Protein AF-B8C953-F1 (afdb_monomer)

Nearest PDB structures (foldseek):
  9jr2-assembly1_R  TM=1.853E-01  e=9.638E+00  Homo sapiens

Mean predicted aligned error: 6.38 Å

Organism: Thalassiosira pseudonana (NCBI:txid35128)

Secondary structure (DSSP, 8-state):
-HHHHT--THHHHHHTTHHHHHHHHT-SSHHHHHHHHHHHHHHHHHHHHHHTTT---SSTT-SPPPHHHHHHHTTTT-GGGGGGGSHHHHHHHIIIIIIIIHHHHHHHHHHHHHHHHHHHHHHHH--SS-------HHHHHHHHHHHHHHHHHHHHHHHHHHHHHHHHHHHHHTTSPTTSHHHHHHHTS-HHHHHHHHHTS--SGGGGT-S-HHHHHHHHHHHHHHHHHHHHT--SS-----TTHHHHHHHHHHHHHHHHHHHHHHHHHHTHHHHHHHHHS-SSS--SS-----------

Structure (mmCIF, N/CA/C/O backbone):
data_AF-B8C953-F1
#
_entry.id   AF-B8C953-F1
#
loop_
_atom_site.group_PDB
_atom_site.id
_atom_site.type_symbol
_atom_site.label_atom_id
_atom_site.label_alt_id
_atom_site.label_comp_id
_atom_site.label_asym_id
_atom_site.label_entity_id
_atom_site.label_seq_id
_atom_site.pdbx_PDB_ins_code
_atom_site.Cartn_x
_atom_site.Cartn_y
_atom_site.Cartn_z
_atom_site.occupancy
_atom_site.B_iso_or_equiv
_atom_site.auth_seq_id
_atom_site.auth_comp_id
_atom_site.auth_asym_id
_atom_site.auth_atom_id
_atom_site.pdbx_PDB_model_num
ATOM 1 N N . VAL A 1 1 ? 2.723 22.349 3.041 1.00 80.62 1 VAL A N 1
ATOM 2 C CA . VAL A 1 1 ? 1.246 22.177 3.055 1.00 80.62 1 VAL A CA 1
ATOM 3 C C . VAL A 1 1 ? 0.759 21.510 4.339 1.00 80.62 1 VAL A C 1
ATOM 5 O O . VAL A 1 1 ? -0.055 22.112 5.030 1.00 80.62 1 VAL A O 1
ATOM 8 N N . SER A 1 2 ? 1.273 20.329 4.707 1.00 84.19 2 SER A N 1
ATOM 9 C CA . SER A 1 2 ? 0.800 19.564 5.877 1.00 84.19 2 SER A CA 1
ATOM 10 C C . SER A 1 2 ? 0.775 20.364 7.184 1.00 84.19 2 SER A C 1
ATOM 12 O O . SER A 1 2 ? -0.279 20.514 7.790 1.00 84.19 2 SER A O 1
ATOM 14 N N . SER A 1 3 ? 1.892 20.996 7.566 1.00 85.88 3 SER A N 1
ATOM 15 C CA . SER A 1 3 ? 1.975 21.783 8.810 1.00 85.88 3 SER A CA 1
ATOM 16 C C . SER A 1 3 ? 1.062 23.014 8.840 1.00 85.88 3 SER A C 1
ATOM 18 O O . SER A 1 3 ? 0.652 23.437 9.913 1.00 85.88 3 SER A O 1
ATOM 20 N N . VAL A 1 4 ? 0.751 23.596 7.676 1.00 85.94 4 VAL A N 1
ATOM 21 C CA . VAL A 1 4 ? -0.125 24.779 7.564 1.00 85.94 4 VAL A CA 1
ATOM 22 C C . VAL A 1 4 ? -1.594 24.376 7.677 1.00 85.94 4 VAL A C 1
ATOM 24 O O . VAL A 1 4 ? -2.393 25.083 8.275 1.00 85.94 4 VAL A O 1
ATOM 27 N N . THR A 1 5 ? -1.947 23.226 7.104 1.00 84.75 5 THR A N 1
ATOM 28 C CA . THR A 1 5 ? -3.331 22.733 7.040 1.00 84.75 5 THR A CA 1
ATOM 29 C C . THR A 1 5 ? -3.712 21.845 8.221 1.00 84.75 5 THR A C 1
ATOM 31 O O . THR A 1 5 ? -4.888 21.548 8.396 1.00 84.75 5 THR A O 1
ATOM 34 N N . GLY A 1 6 ? -2.734 21.404 9.017 1.00 84.56 6 GLY A N 1
ATOM 35 C CA . GLY A 1 6 ? -2.938 20.467 10.122 1.00 84.56 6 GLY A CA 1
ATOM 36 C C . GLY A 1 6 ? -3.255 19.035 9.682 1.00 84.56 6 GLY A C 1
ATOM 37 O O . GLY A 1 6 ? -3.520 18.202 10.541 1.00 84.56 6 GLY A O 1
ATOM 38 N N . ASN A 1 7 ? -3.218 18.748 8.376 1.00 88.06 7 ASN A N 1
ATOM 39 C CA . ASN A 1 7 ? -3.457 17.425 7.808 1.00 88.06 7 ASN A CA 1
ATOM 40 C C . ASN A 1 7 ? -2.131 16.853 7.290 1.00 88.06 7 ASN A C 1
ATOM 42 O O . ASN A 1 7 ? -1.571 17.353 6.313 1.00 88.06 7 ASN A O 1
ATOM 46 N N . TYR A 1 8 ? -1.645 15.806 7.950 1.00 89.31 8 TYR A N 1
ATOM 47 C CA . TYR A 1 8 ? -0.368 15.144 7.689 1.00 89.31 8 TYR A CA 1
ATOM 48 C C . TYR A 1 8 ? -0.452 14.036 6.624 1.00 89.31 8 TYR A C 1
ATOM 50 O O . TYR A 1 8 ? 0.574 13.498 6.222 1.00 89.31 8 TYR A O 1
ATOM 58 N N . SER A 1 9 ? -1.639 13.781 6.072 1.00 90.38 9 SER A N 1
ATOM 59 C CA . SER A 1 9 ? -1.891 12.819 4.989 1.00 90.38 9 SER A CA 1
ATOM 60 C C . SER A 1 9 ? -1.750 13.415 3.581 1.00 90.38 9 SER A C 1
ATOM 62 O O . SER A 1 9 ? -2.282 12.882 2.609 1.00 90.38 9 SER A O 1
ATOM 64 N N . GLN A 1 10 ? -1.029 14.532 3.420 1.00 91.06 10 GLN A N 1
ATOM 65 C CA . GLN A 1 10 ? -0.816 15.112 2.083 1.00 91.06 10 GLN A CA 1
ATOM 66 C C . GLN A 1 10 ? 0.029 14.209 1.185 1.00 91.06 10 GLN A C 1
ATOM 68 O O . GLN A 1 10 ? -0.218 14.148 -0.014 1.00 91.06 10 GLN A O 1
ATOM 73 N N . VAL A 1 11 ? 1.011 13.505 1.749 1.00 91.56 11 VAL A N 1
ATOM 74 C CA . VAL A 1 11 ? 1.836 12.570 0.974 1.00 91.56 11 VAL A CA 1
ATOM 75 C C . VAL A 1 11 ? 1.060 11.294 0.661 1.00 91.56 11 VAL A C 1
ATOM 77 O O . VAL A 1 11 ? 1.201 10.776 -0.440 1.00 91.56 11 VAL A O 1
ATOM 80 N N . ASP A 1 12 ? 0.142 10.870 1.535 1.00 88.25 12 ASP A N 1
ATOM 81 C CA . ASP A 1 12 ? -0.762 9.739 1.272 1.00 88.25 12 ASP A CA 1
ATOM 82 C C . ASP A 1 12 ? -1.582 9.954 -0.020 1.00 88.25 12 ASP A C 1
ATOM 84 O O . ASP A 1 12 ? -1.797 9.021 -0.791 1.00 88.25 12 ASP A O 1
ATOM 88 N N . LYS A 1 13 ? -1.962 11.205 -0.326 1.00 89.12 13 LYS A N 1
ATOM 89 C CA . LYS A 1 13 ? -2.640 11.567 -1.588 1.00 89.12 13 LYS A CA 1
ATOM 90 C C . LYS A 1 13 ? -1.768 11.355 -2.821 1.00 89.12 13 LYS A C 1
ATOM 92 O O . LYS A 1 13 ? -2.291 10.973 -3.866 1.00 89.12 13 LYS A O 1
ATOM 97 N N . LEU A 1 14 ? -0.471 11.638 -2.699 1.00 92.06 14 LEU A N 1
ATOM 98 C CA . LEU A 1 14 ? 0.521 11.506 -3.769 1.00 92.06 14 LEU A CA 1
ATOM 99 C C . LEU A 1 14 ? 1.021 10.066 -3.915 1.00 92.06 14 LEU A C 1
ATOM 101 O O . LEU A 1 14 ? 1.449 9.680 -5.002 1.00 92.06 14 LEU A O 1
ATOM 105 N N . TRP A 1 15 ? 0.926 9.273 -2.846 1.00 93.06 15 TRP A N 1
ATOM 106 C CA . TRP A 1 15 ? 1.415 7.900 -2.775 1.00 93.06 15 TRP A CA 1
ATOM 107 C C . TRP A 1 15 ? 0.874 7.027 -3.903 1.00 93.06 15 TRP A C 1
ATOM 109 O O . TRP A 1 15 ? 1.622 6.281 -4.523 1.00 93.06 15 TRP A O 1
ATOM 119 N N . SER A 1 16 ? -0.414 7.166 -4.216 1.00 88.31 16 SER A N 1
ATOM 120 C CA . SER A 1 16 ? -1.058 6.388 -5.277 1.00 88.31 16 SER A CA 1
ATOM 121 C C . SER A 1 16 ? -0.781 6.897 -6.693 1.00 88.31 16 SER A C 1
ATOM 123 O O . SER A 1 16 ? -1.171 6.233 -7.644 1.00 88.31 16 SER A O 1
ATOM 125 N N . ILE A 1 17 ? -0.113 8.042 -6.865 1.00 93.56 17 ILE A N 1
ATOM 126 C CA . ILE A 1 17 ? 0.035 8.717 -8.166 1.00 93.56 17 ILE A CA 1
ATOM 127 C C . ILE A 1 17 ? 1.494 8.720 -8.630 1.00 93.56 17 ILE A C 1
ATOM 129 O O . ILE A 1 17 ? 1.783 8.372 -9.774 1.00 93.56 17 ILE A O 1
ATOM 133 N N . LEU A 1 18 ? 2.421 9.113 -7.751 1.00 97.00 18 LEU A N 1
ATOM 134 C CA . LEU A 1 18 ? 3.815 9.360 -8.128 1.00 97.00 18 LEU A CA 1
ATOM 135 C C . LEU A 1 18 ? 4.530 8.134 -8.718 1.00 97.00 18 LEU A C 1
ATOM 137 O O . LEU A 1 18 ? 5.170 8.301 -9.756 1.00 97.00 18 LEU A O 1
ATOM 141 N N . PRO A 1 19 ? 4.404 6.910 -8.163 1.00 97.56 19 PRO A N 1
ATOM 142 C CA . PRO A 1 19 ? 5.106 5.760 -8.726 1.00 97.56 19 PRO A CA 1
ATOM 143 C C . PRO A 1 19 ? 4.707 5.443 -10.171 1.00 97.56 19 PRO A C 1
ATOM 145 O O . PRO A 1 19 ? 5.574 5.111 -10.977 1.00 97.56 19 PRO A O 1
ATOM 148 N N . ALA A 1 20 ? 3.425 5.596 -10.531 1.00 97.81 20 ALA A N 1
ATOM 149 C CA . ALA A 1 20 ? 2.981 5.415 -11.912 1.00 97.81 20 ALA A CA 1
ATOM 150 C C . ALA A 1 20 ? 3.587 6.478 -12.831 1.00 97.81 20 ALA A C 1
ATOM 152 O O . ALA A 1 20 ? 4.101 6.134 -13.891 1.00 97.81 20 ALA A O 1
ATOM 153 N N . LEU A 1 21 ? 3.589 7.751 -12.417 1.00 98.12 21 LEU A N 1
ATOM 154 C CA . LEU A 1 21 ? 4.222 8.823 -13.192 1.00 98.12 21 LEU A CA 1
ATOM 155 C C . LEU A 1 21 ? 5.709 8.537 -13.441 1.00 98.12 21 LEU A C 1
ATOM 157 O O . LEU A 1 21 ? 6.170 8.669 -14.572 1.00 98.12 21 LEU A O 1
ATOM 161 N N . TYR A 1 22 ? 6.441 8.094 -12.416 1.00 98.31 22 TYR A N 1
ATOM 162 C CA . TYR A 1 22 ? 7.852 7.727 -12.551 1.00 98.31 22 TYR A CA 1
ATOM 163 C C . TYR A 1 22 ? 8.060 6.535 -13.493 1.00 98.31 22 TYR A C 1
ATOM 165 O O . TYR A 1 22 ? 8.966 6.569 -14.326 1.00 98.31 22 TYR A O 1
ATOM 173 N N . ALA A 1 23 ? 7.205 5.511 -13.419 1.00 98.38 23 ALA A N 1
ATOM 174 C CA . ALA A 1 23 ? 7.274 4.366 -14.324 1.00 98.38 23 ALA A CA 1
ATOM 175 C C . ALA A 1 23 ? 7.001 4.766 -15.785 1.00 98.38 23 ALA A C 1
ATOM 177 O O . ALA A 1 23 ? 7.730 4.336 -16.675 1.00 98.38 23 ALA A O 1
ATOM 178 N N . TRP A 1 24 ? 6.019 5.641 -16.035 1.00 98.50 24 TRP A N 1
ATOM 179 C CA . TRP A 1 24 ? 5.715 6.153 -17.378 1.00 98.50 24 TRP A CA 1
ATOM 180 C C . TRP A 1 24 ? 6.860 6.969 -17.988 1.00 98.50 24 TRP A C 1
ATOM 182 O O . TRP A 1 24 ? 7.099 6.870 -19.188 1.00 98.50 24 TRP A O 1
ATOM 192 N N . MET A 1 25 ? 7.617 7.719 -17.179 1.00 98.00 25 MET A N 1
ATOM 193 C CA . MET A 1 25 ? 8.823 8.427 -17.644 1.00 98.00 25 MET A CA 1
ATOM 194 C C . MET A 1 25 ? 9.934 7.477 -18.123 1.00 98.00 25 MET A C 1
ATOM 196 O O . MET A 1 25 ? 10.827 7.902 -18.850 1.00 98.00 25 MET A O 1
ATOM 200 N N . CYS A 1 26 ? 9.884 6.205 -17.722 1.00 97.75 26 CYS A N 1
ATOM 201 C CA . CYS A 1 26 ? 10.875 5.183 -18.055 1.00 97.75 26 CYS A CA 1
ATOM 202 C C . CYS A 1 26 ? 10.462 4.309 -19.256 1.00 97.75 26 CYS A C 1
ATOM 204 O O . CYS A 1 26 ? 11.158 3.345 -19.566 1.00 97.75 26 CYS A O 1
ATOM 206 N N . VAL A 1 27 ? 9.334 4.586 -19.920 1.00 97.50 27 VAL A N 1
ATOM 207 C CA . VAL A 1 27 ? 8.825 3.734 -21.006 1.00 97.50 27 VAL A CA 1
ATOM 208 C C . VAL A 1 27 ? 9.639 3.917 -22.279 1.00 97.50 27 VAL A C 1
ATOM 210 O O . VAL A 1 27 ? 9.695 5.002 -22.854 1.00 97.50 27 VAL A O 1
ATOM 213 N N . VAL A 1 28 ? 10.239 2.823 -22.741 1.00 95.44 28 VAL A N 1
ATOM 214 C CA . VAL A 1 28 ? 11.020 2.774 -23.982 1.00 95.44 28 VAL A CA 1
ATOM 215 C C . VAL A 1 28 ? 10.794 1.497 -24.781 1.00 95.44 28 VAL A C 1
ATOM 217 O O . VAL A 1 28 ? 10.909 1.548 -26.003 1.00 95.44 28 VAL A O 1
ATOM 220 N N . ASP A 1 29 ? 10.470 0.377 -24.136 1.00 93.81 29 ASP A N 1
ATOM 221 C CA . ASP A 1 29 ? 10.330 -0.968 -24.708 1.00 93.81 29 ASP A CA 1
ATOM 222 C C . ASP A 1 29 ? 9.142 -1.740 -24.093 1.00 93.81 29 ASP A C 1
ATOM 224 O O . ASP A 1 29 ? 8.408 -1.210 -23.255 1.00 93.81 29 ASP A O 1
ATOM 228 N N . ASP A 1 30 ? 8.947 -3.000 -24.492 1.00 95.88 30 ASP A N 1
ATOM 229 C CA . ASP A 1 30 ? 7.824 -3.826 -24.028 1.00 95.88 30 ASP A CA 1
ATOM 230 C C . ASP A 1 30 ? 7.849 -4.064 -22.509 1.00 95.88 30 ASP A C 1
ATOM 232 O O . ASP A 1 30 ? 6.806 -3.994 -21.854 1.00 95.88 30 ASP A O 1
ATOM 236 N N . ARG A 1 31 ? 9.032 -4.299 -21.917 1.00 96.94 31 ARG A N 1
ATOM 237 C CA . ARG A 1 31 ? 9.179 -4.524 -20.468 1.00 96.94 31 ARG A CA 1
ATOM 238 C C . ARG A 1 31 ? 8.810 -3.277 -19.676 1.00 96.94 31 ARG A C 1
ATOM 240 O O . ARG A 1 31 ? 8.004 -3.351 -18.752 1.00 96.94 31 ARG A O 1
ATOM 247 N N . THR A 1 32 ? 9.379 -2.128 -20.025 1.00 97.50 32 THR A N 1
ATOM 248 C CA . THR A 1 32 ? 9.094 -0.863 -19.332 1.00 97.50 32 THR A CA 1
ATOM 249 C C . THR A 1 32 ? 7.643 -0.418 -19.530 1.00 97.50 32 THR A C 1
ATOM 251 O O . THR A 1 32 ? 7.031 0.085 -18.587 1.00 97.50 32 THR A O 1
ATOM 254 N N . THR A 1 33 ? 7.046 -0.696 -20.695 1.00 98.25 33 THR A N 1
ATOM 255 C CA . THR A 1 33 ? 5.605 -0.503 -20.940 1.00 98.25 33 THR A CA 1
ATOM 256 C C . THR A 1 33 ? 4.761 -1.380 -20.014 1.00 98.25 33 THR A C 1
ATOM 258 O O . THR A 1 33 ? 3.861 -0.878 -19.340 1.00 98.25 33 THR A O 1
ATOM 261 N N . LEU A 1 34 ? 5.079 -2.676 -19.913 1.00 98.31 34 LEU A N 1
ATOM 262 C CA . LEU A 1 34 ? 4.394 -3.614 -19.020 1.00 98.31 34 LEU A CA 1
ATOM 263 C C . LEU A 1 34 ? 4.455 -3.146 -17.558 1.00 98.31 34 LEU A C 1
ATOM 265 O O . LEU A 1 34 ? 3.432 -3.106 -16.872 1.00 98.31 34 LEU A O 1
ATOM 269 N N . MET A 1 35 ? 5.639 -2.729 -17.101 1.00 98.62 35 MET A N 1
ATOM 270 C CA . MET A 1 35 ? 5.847 -2.173 -15.762 1.00 98.62 35 MET A CA 1
ATOM 271 C C . MET A 1 35 ? 4.976 -0.934 -15.513 1.00 98.62 35 MET A C 1
ATOM 273 O O . MET A 1 35 ? 4.317 -0.850 -14.474 1.00 98.62 35 MET A O 1
ATOM 277 N N . ALA A 1 36 ? 4.925 0.008 -16.461 1.00 98.69 36 ALA A N 1
ATOM 278 C CA . ALA A 1 36 ? 4.102 1.210 -16.345 1.00 98.69 36 ALA A CA 1
ATOM 279 C C . ALA A 1 36 ? 2.600 0.883 -16.283 1.00 98.69 36 ALA A C 1
ATOM 281 O O . ALA A 1 36 ? 1.884 1.431 -15.439 1.00 98.69 36 ALA A O 1
ATOM 282 N N . CYS A 1 37 ? 2.117 -0.062 -17.096 1.00 98.62 37 CYS A N 1
ATOM 283 C CA . CYS A 1 37 ? 0.732 -0.536 -17.040 1.00 98.62 37 CYS A CA 1
ATOM 284 C C . CYS A 1 37 ? 0.392 -1.179 -15.686 1.00 98.62 37 CYS A C 1
ATOM 286 O O . CYS A 1 37 ? -0.666 -0.909 -15.117 1.00 98.62 37 CYS A O 1
ATOM 288 N N . PHE A 1 38 ? 1.291 -1.996 -15.139 1.00 98.56 38 PHE A N 1
ATOM 289 C CA . PHE A 1 38 ? 1.094 -2.668 -13.854 1.00 98.56 38 PHE A CA 1
ATOM 290 C C . PHE A 1 38 ? 1.061 -1.698 -12.677 1.00 98.56 38 PHE A C 1
ATOM 292 O O . PHE A 1 38 ? 0.130 -1.749 -11.869 1.00 98.56 38 PHE A O 1
ATOM 299 N N . VAL A 1 39 ? 2.002 -0.755 -12.607 1.00 98.19 39 VAL A N 1
ATOM 300 C CA . VAL A 1 39 ? 1.959 0.286 -11.570 1.00 98.19 39 VAL A CA 1
ATOM 301 C C . VAL A 1 39 ? 0.737 1.179 -11.753 1.00 98.19 39 VAL A C 1
ATOM 303 O O . VAL A 1 39 ? 0.132 1.565 -10.762 1.00 98.19 39 VAL A O 1
ATOM 306 N N . THR A 1 40 ? 0.290 1.435 -12.986 1.00 98.56 40 THR A N 1
ATOM 307 C CA . THR A 1 40 ? -0.968 2.160 -13.234 1.00 98.56 40 THR A CA 1
ATOM 308 C C . THR A 1 40 ? -2.175 1.410 -12.670 1.00 98.56 40 THR A C 1
ATOM 310 O O . THR A 1 40 ? -3.014 2.023 -12.016 1.00 98.56 40 THR A O 1
ATOM 313 N N . LEU A 1 41 ? -2.255 0.088 -12.847 1.00 98.25 41 LEU A N 1
ATOM 314 C CA . LEU A 1 41 ? -3.323 -0.726 -12.257 1.00 98.25 41 LEU A CA 1
ATOM 315 C C . LEU A 1 41 ? -3.304 -0.653 -10.721 1.00 98.25 41 LEU A C 1
ATOM 317 O O . LEU A 1 41 ? -4.350 -0.442 -10.099 1.00 98.25 41 LEU A O 1
ATOM 321 N N . TRP A 1 42 ? -2.119 -0.780 -10.114 1.00 98.31 42 TRP A N 1
ATOM 322 C CA . TRP A 1 42 ? -1.933 -0.603 -8.671 1.00 98.31 42 TRP A CA 1
ATOM 323 C C . TRP A 1 42 ? -2.376 0.795 -8.212 1.00 98.31 42 TRP A C 1
ATOM 325 O O . TRP A 1 42 ? -3.143 0.911 -7.250 1.00 98.31 42 TRP A O 1
ATOM 335 N N . SER A 1 43 ? -1.960 1.834 -8.940 1.00 97.50 43 SER A N 1
ATOM 336 C CA . SER A 1 43 ? -2.292 3.237 -8.702 1.00 97.50 43 SER A CA 1
ATOM 337 C C . SER A 1 43 ? -3.794 3.470 -8.752 1.00 97.50 43 SER A C 1
ATOM 339 O O . SER A 1 43 ? -4.359 3.940 -7.770 1.00 97.50 43 SER A O 1
ATOM 341 N N . CYS A 1 44 ? -4.475 3.063 -9.827 1.00 97.38 44 CYS A N 1
ATOM 342 C CA . CYS A 1 44 ? -5.926 3.195 -9.958 1.00 97.38 44 CYS A CA 1
ATOM 343 C C . CYS A 1 44 ? -6.666 2.541 -8.783 1.00 97.38 44 CYS A C 1
ATOM 345 O O . CYS A 1 44 ? -7.574 3.148 -8.207 1.00 97.38 44 CYS A O 1
ATOM 347 N N . ARG A 1 45 ? -6.255 1.330 -8.384 1.00 96.50 45 ARG A N 1
ATOM 348 C CA . ARG A 1 45 ? -6.837 0.626 -7.234 1.00 96.50 45 ARG A CA 1
ATOM 349 C C . ARG A 1 45 ? -6.606 1.390 -5.927 1.00 96.50 45 ARG A C 1
ATOM 351 O O . ARG A 1 45 ? -7.560 1.584 -5.168 1.00 96.50 45 ARG A O 1
ATOM 358 N N . LEU A 1 46 ? -5.381 1.846 -5.658 1.00 95.81 46 LEU A N 1
ATOM 359 C CA . LEU A 1 46 ? -5.068 2.561 -4.420 1.00 95.81 46 LEU A CA 1
ATOM 360 C C . LEU A 1 46 ? -5.775 3.921 -4.359 1.00 95.81 46 LEU A C 1
ATOM 362 O O . LEU A 1 46 ? -6.366 4.258 -3.332 1.00 95.81 46 LEU A O 1
ATOM 366 N N . THR A 1 47 ? -5.776 4.668 -5.466 1.00 95.56 47 THR A N 1
ATOM 367 C CA . THR A 1 47 ? -6.503 5.934 -5.605 1.00 95.56 47 THR A CA 1
ATOM 368 C C . THR A 1 47 ? -7.992 5.727 -5.329 1.00 95.56 47 THR A C 1
ATOM 370 O O . THR A 1 47 ? -8.566 6.471 -4.535 1.00 95.56 47 THR A O 1
ATOM 373 N N . TYR A 1 48 ? -8.616 4.686 -5.892 1.00 95.06 48 TYR A N 1
ATOM 374 C CA . TYR A 1 48 ? -10.016 4.355 -5.609 1.00 95.06 48 TYR A CA 1
ATOM 375 C C . TYR A 1 48 ? -10.256 4.017 -4.127 1.00 95.06 48 TYR A C 1
ATOM 377 O O . TYR A 1 48 ? -11.200 4.532 -3.519 1.00 95.06 48 TYR A O 1
ATOM 385 N N . ASN A 1 49 ? -9.398 3.194 -3.510 1.00 94.69 49 ASN A N 1
ATOM 386 C CA . ASN A 1 49 ? -9.540 2.819 -2.100 1.00 94.69 49 ASN A CA 1
ATOM 387 C C . ASN A 1 49 ? -9.375 4.020 -1.153 1.00 94.69 49 ASN A C 1
ATOM 389 O O . ASN A 1 49 ? -10.061 4.085 -0.132 1.00 94.69 49 ASN A O 1
ATOM 393 N N . PHE A 1 50 ? -8.503 4.974 -1.487 1.00 92.12 50 PHE A N 1
ATOM 394 C CA . PHE A 1 50 ? -8.335 6.207 -0.719 1.00 92.12 50 PHE A CA 1
ATOM 395 C C . PHE A 1 50 ? -9.488 7.197 -0.955 1.00 92.12 50 PHE A C 1
ATOM 397 O O . PHE A 1 50 ? -10.009 7.782 -0.003 1.00 92.12 50 PHE A O 1
ATOM 404 N N . TYR A 1 51 ? -9.965 7.317 -2.200 1.00 93.25 51 TYR A N 1
ATOM 405 C CA . TYR A 1 51 ? -11.124 8.135 -2.570 1.00 93.25 51 TYR A CA 1
ATOM 406 C C . TYR A 1 51 ? -12.382 7.750 -1.786 1.00 93.25 51 TYR A C 1
ATOM 408 O O . TYR A 1 51 ? -12.984 8.599 -1.131 1.00 93.25 51 TYR A O 1
ATOM 416 N N . ARG A 1 52 ? -12.749 6.463 -1.775 1.00 93.44 52 ARG A N 1
ATOM 417 C CA . ARG A 1 52 ? -13.969 5.986 -1.093 1.00 93.44 52 ARG A CA 1
ATOM 418 C C . ARG A 1 52 ? -13.929 6.108 0.438 1.00 93.44 52 ARG A C 1
ATOM 420 O O . ARG A 1 52 ? -14.930 5.837 1.094 1.00 93.44 52 ARG A O 1
ATOM 427 N N . ARG A 1 53 ? 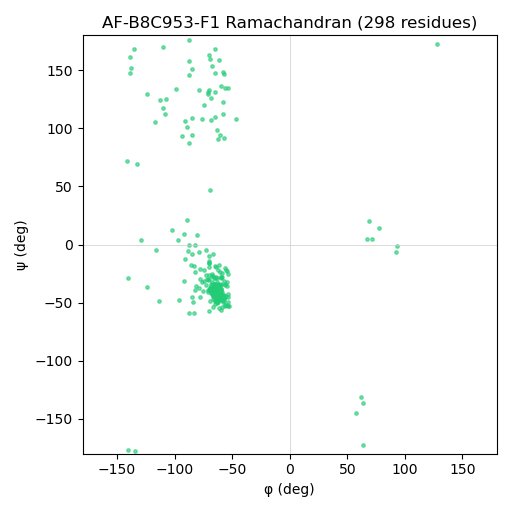-12.771 6.467 1.003 1.00 88.69 53 ARG A N 1
ATOM 428 C CA . ARG A 1 53 ? -12.567 6.781 2.426 1.00 88.69 53 ARG A CA 1
ATOM 429 C C . ARG A 1 53 ? -12.481 8.293 2.685 1.00 88.69 53 ARG A C 1
ATOM 431 O O . ARG A 1 53 ? -12.033 8.692 3.745 1.00 88.69 53 ARG A O 1
ATOM 438 N N . GLY A 1 54 ? -12.846 9.138 1.719 1.00 90.12 54 GLY A N 1
ATOM 439 C CA . GLY A 1 54 ? -12.846 10.597 1.888 1.00 90.12 54 GLY A CA 1
ATOM 440 C C . GLY A 1 54 ? -11.463 11.256 1.807 1.00 90.12 54 GLY A C 1
ATOM 441 O O . GLY A 1 54 ? -11.310 12.420 2.182 1.00 90.12 54 GLY A O 1
ATOM 442 N N . GLY A 1 55 ? -10.447 10.542 1.310 1.00 86.44 55 GLY A N 1
ATOM 443 C CA . GLY A 1 55 ? -9.075 11.046 1.232 1.00 86.44 55 GLY A CA 1
ATOM 444 C C . GLY A 1 55 ? -8.860 12.152 0.188 1.00 86.44 55 GLY A C 1
ATOM 445 O O . GLY A 1 55 ? -7.985 13.003 0.357 1.00 86.44 55 GLY A O 1
ATOM 446 N N . TYR A 1 56 ? -9.684 12.190 -0.865 1.00 88.25 56 TYR A N 1
ATOM 447 C CA . TYR A 1 56 ? -9.658 13.233 -1.895 1.00 88.25 56 TYR A CA 1
ATOM 448 C C . TYR A 1 56 ? -10.895 14.126 -1.787 1.00 88.25 56 TYR A C 1
ATOM 450 O O . TYR A 1 56 ? -12.021 13.673 -1.974 1.00 88.25 56 TYR A O 1
ATOM 458 N N . THR A 1 57 ? -10.681 15.412 -1.515 1.00 88.69 57 THR A N 1
ATOM 459 C CA . THR A 1 57 ? -11.728 16.446 -1.505 1.00 88.69 57 THR A CA 1
ATOM 460 C C . THR A 1 57 ? -11.193 17.715 -2.161 1.00 88.69 57 THR A C 1
ATOM 462 O O . THR A 1 57 ? -9.978 17.879 -2.280 1.00 88.69 57 THR A O 1
ATOM 465 N N . PHE A 1 58 ? -12.082 18.615 -2.588 1.00 84.50 58 PHE A N 1
ATOM 466 C CA . PHE A 1 58 ? -11.684 19.951 -3.026 1.00 84.50 58 PHE A CA 1
ATOM 467 C C . PHE A 1 58 ? -11.909 20.976 -1.900 1.00 84.50 58 PHE A C 1
ATOM 469 O O . PHE A 1 58 ? -12.984 20.981 -1.294 1.00 84.50 58 PHE A O 1
ATOM 476 N N . PRO A 1 59 ? -10.944 21.871 -1.612 1.00 88.94 59 PRO A N 1
ATOM 477 C CA . PRO A 1 59 ? -9.604 21.975 -2.204 1.00 88.94 59 PRO A CA 1
ATOM 478 C C . PRO A 1 59 ? -8.680 20.789 -1.857 1.00 88.94 59 PRO A C 1
ATOM 480 O O . PRO A 1 59 ? -8.830 20.206 -0.784 1.00 88.94 59 PRO A O 1
ATOM 483 N N . PRO A 1 60 ? -7.683 20.464 -2.709 1.00 83.00 60 PRO A N 1
ATOM 484 C CA . PRO A 1 60 ? -6.934 19.200 -2.664 1.00 83.00 60 PRO A CA 1
ATOM 485 C C . PRO A 1 60 ? -6.149 18.965 -1.372 1.00 83.00 60 PRO A C 1
ATOM 487 O O . PRO A 1 60 ? -5.788 17.831 -1.077 1.00 83.00 60 PRO A O 1
ATOM 490 N N . TRP A 1 61 ? -5.892 20.001 -0.573 1.00 81.06 61 TRP A N 1
ATOM 491 C CA . TRP A 1 61 ? -5.238 19.881 0.731 1.00 81.06 61 TRP A CA 1
ATOM 492 C C . TRP A 1 61 ? -6.190 19.547 1.893 1.00 81.06 61 TRP A C 1
ATOM 494 O O . TRP A 1 61 ? -5.714 19.232 2.984 1.00 81.06 61 TRP A O 1
ATOM 504 N N . ARG A 1 62 ? -7.512 19.551 1.680 1.00 84.00 62 ARG A N 1
ATOM 505 C CA . ARG A 1 62 ? -8.520 19.043 2.633 1.00 84.00 62 ARG A CA 1
ATOM 506 C C . ARG A 1 62 ? -8.768 17.542 2.440 1.00 84.00 62 ARG A C 1
ATOM 508 O O . ARG A 1 62 ? -8.195 16.926 1.545 1.00 84.00 62 ARG A O 1
ATOM 515 N N . GLY A 1 63 ? -9.594 16.945 3.290 1.00 84.69 63 GLY A N 1
ATOM 516 C CA . GLY A 1 63 ? -9.953 15.525 3.255 1.00 84.69 63 GLY A CA 1
ATOM 517 C C . GLY A 1 63 ? -9.731 14.864 4.605 1.00 84.69 63 GLY A C 1
ATOM 518 O O . GLY A 1 63 ? -9.179 15.491 5.517 1.00 84.69 63 GLY A O 1
ATOM 519 N N . GLU A 1 64 ? -10.162 13.612 4.724 1.00 86.25 64 GLU A N 1
ATOM 520 C CA . GLU A 1 64 ? -9.920 12.834 5.935 1.00 86.25 64 GLU A CA 1
ATOM 521 C C . GLU A 1 64 ? -8.418 12.598 6.125 1.00 86.25 64 GLU A C 1
ATOM 523 O O . GLU A 1 64 ? -7.690 12.246 5.195 1.00 86.25 64 GLU A O 1
ATOM 528 N N . GLU A 1 65 ? -7.941 12.861 7.338 1.00 88.25 65 GLU A N 1
ATOM 529 C CA . GLU A 1 65 ? -6.576 12.543 7.738 1.00 88.25 65 GLU A CA 1
ATOM 530 C C . GLU A 1 65 ? -6.527 11.113 8.278 1.00 88.25 65 GLU A C 1
ATOM 532 O O . GLU A 1 65 ? -7.453 10.654 8.951 1.00 88.25 65 GLU A O 1
ATOM 537 N N . ASP A 1 66 ? -5.417 10.418 8.038 1.00 89.06 66 ASP A N 1
ATOM 538 C CA . ASP A 1 66 ? -5.175 9.141 8.685 1.00 89.06 66 ASP A CA 1
ATOM 539 C C . ASP A 1 66 ? -5.187 9.280 10.220 1.00 89.06 66 ASP A C 1
ATOM 541 O O . ASP A 1 66 ? -4.395 10.008 10.829 1.00 89.06 66 ASP A O 1
ATOM 545 N N . TYR A 1 67 ? -6.073 8.514 10.859 1.00 90.31 67 TYR A N 1
ATOM 546 C CA . TYR A 1 67 ? -6.280 8.508 12.307 1.00 90.31 67 TYR A CA 1
ATOM 547 C C . TYR A 1 67 ? -5.005 8.213 13.122 1.00 90.31 67 TYR A C 1
ATOM 549 O O . TYR A 1 67 ? -4.949 8.520 14.319 1.00 90.31 67 TYR A O 1
ATOM 557 N N . ARG A 1 68 ? -3.975 7.595 12.519 1.00 91.75 68 ARG A N 1
ATOM 558 C CA . ARG A 1 68 ? -2.675 7.339 13.161 1.00 91.75 68 ARG A CA 1
ATOM 559 C C . ARG A 1 68 ? -2.005 8.643 13.578 1.00 91.75 68 ARG A C 1
ATOM 561 O O . ARG A 1 68 ? -1.457 8.705 14.679 1.00 91.75 68 ARG A O 1
ATOM 568 N N . TRP A 1 69 ? -2.095 9.688 12.754 1.00 90.94 69 TRP A N 1
ATOM 569 C CA . TRP A 1 69 ? -1.506 10.993 13.057 1.00 90.94 69 TRP A CA 1
ATOM 570 C C . TRP A 1 69 ? -2.179 11.646 14.258 1.00 90.94 69 TRP A C 1
ATOM 572 O O . TRP A 1 69 ? -1.502 12.144 15.159 1.00 90.94 69 TRP A O 1
ATOM 582 N N . GLU A 1 70 ? -3.503 11.549 14.344 1.00 90.88 70 GLU A N 1
ATOM 583 C CA . GLU A 1 70 ? -4.244 11.999 15.516 1.00 90.88 70 GLU A CA 1
ATOM 584 C C . GLU A 1 70 ? -3.857 11.212 16.780 1.00 90.88 70 GLU A C 1
ATOM 586 O O . GLU A 1 70 ? -3.650 11.804 17.841 1.00 90.88 70 GLU A O 1
ATOM 591 N N . CYS A 1 71 ? -3.710 9.887 16.683 1.00 91.12 71 CYS A N 1
ATOM 592 C CA . CYS A 1 71 ? -3.274 9.055 17.807 1.00 91.12 71 CYS A CA 1
ATOM 593 C C . CYS A 1 71 ? -1.880 9.448 18.321 1.00 91.12 71 CYS A C 1
ATOM 595 O O . CYS A 1 71 ? -1.681 9.500 19.537 1.00 91.12 71 CYS A O 1
ATOM 597 N N . ILE A 1 72 ? -0.943 9.743 17.412 1.00 90.25 72 ILE A N 1
ATOM 598 C CA . ILE A 1 72 ? 0.411 10.205 17.746 1.00 90.25 72 ILE A CA 1
ATOM 599 C C . ILE A 1 72 ? 0.352 11.570 18.440 1.00 90.25 72 ILE A C 1
ATOM 601 O O . ILE A 1 72 ? 0.906 11.720 19.527 1.00 90.25 72 ILE A O 1
ATOM 605 N N . ARG A 1 73 ? -0.388 12.539 17.882 1.00 89.81 73 ARG A N 1
ATOM 606 C CA . ARG A 1 73 ? -0.519 13.887 18.470 1.00 89.81 73 ARG A CA 1
ATOM 607 C C . ARG A 1 73 ? -1.187 13.881 19.844 1.00 89.81 73 ARG A C 1
ATOM 609 O O . ARG A 1 73 ? -0.847 14.699 20.689 1.00 89.81 73 ARG A O 1
ATOM 616 N N . ARG A 1 74 ? -2.115 12.949 20.084 1.00 90.31 74 ARG A N 1
ATOM 617 C CA . ARG A 1 74 ? -2.767 12.751 21.391 1.00 90.31 74 ARG A CA 1
ATOM 618 C C . ARG A 1 74 ? -1.931 11.916 22.371 1.00 90.31 74 ARG A C 1
ATOM 620 O O . ARG A 1 74 ? -2.397 11.650 23.473 1.00 90.31 74 ARG A O 1
ATOM 627 N N . GLY A 1 75 ? -0.742 11.454 21.978 1.00 89.81 75 GLY A N 1
ATOM 628 C CA . GLY A 1 75 ? 0.153 10.691 22.849 1.00 89.81 75 GLY A CA 1
ATOM 629 C C . GLY A 1 75 ? -0.347 9.288 23.200 1.00 89.81 75 GLY A C 1
ATOM 630 O O . GLY A 1 75 ? 0.126 8.708 24.174 1.00 89.81 75 GLY A O 1
ATOM 631 N N . LYS A 1 76 ? -1.273 8.710 22.417 1.00 88.38 76 LYS A N 1
ATOM 632 C CA . LYS A 1 76 ? -1.890 7.409 22.741 1.00 88.38 76 LYS A CA 1
ATOM 633 C C . LYS A 1 76 ? -0.877 6.267 22.838 1.00 88.38 76 LYS A C 1
ATOM 635 O O . LYS A 1 76 ? -1.090 5.328 23.590 1.00 88.38 76 LYS A O 1
ATOM 640 N N . LEU A 1 77 ? 0.236 6.346 22.112 1.00 85.19 77 LEU A N 1
ATOM 641 C CA . LEU A 1 77 ? 1.304 5.339 22.147 1.00 85.19 77 LEU A CA 1
ATOM 642 C C . LEU A 1 77 ? 2.058 5.273 23.482 1.00 85.19 77 LEU A C 1
ATOM 644 O O . LEU A 1 77 ? 2.605 4.221 23.803 1.00 85.19 77 LEU A O 1
ATOM 648 N N . GLY A 1 78 ? 2.092 6.367 24.251 1.00 88.00 78 GLY A N 1
ATOM 649 C CA . GLY A 1 78 ? 2.906 6.462 25.463 1.00 88.00 78 GLY A CA 1
ATOM 650 C C . GLY A 1 78 ? 4.422 6.375 25.211 1.00 88.00 78 GLY A C 1
ATOM 651 O O . GLY A 1 78 ? 4.900 6.397 24.074 1.00 88.00 78 GLY A O 1
ATOM 652 N N . GLY A 1 79 ? 5.194 6.301 26.300 1.00 87.62 79 GLY A N 1
ATOM 653 C CA . GLY A 1 79 ? 6.653 6.135 26.272 1.00 87.62 79 GLY A CA 1
ATOM 654 C C . GLY A 1 79 ? 7.389 7.229 25.489 1.00 87.62 79 GLY A C 1
ATOM 655 O O . GLY A 1 79 ? 6.963 8.383 25.466 1.00 87.62 79 GLY A O 1
ATOM 656 N N . TRP A 1 80 ? 8.475 6.857 24.806 1.00 85.19 80 TRP A N 1
ATOM 657 C CA . TRP A 1 80 ? 9.292 7.771 23.993 1.00 85.19 80 TRP A CA 1
ATOM 658 C C . TRP A 1 80 ? 8.517 8.462 22.861 1.00 85.19 80 TRP A C 1
ATOM 660 O O . TRP A 1 80 ? 8.876 9.562 22.453 1.00 85.19 80 TRP A O 1
ATOM 670 N N . TRP A 1 81 ? 7.413 7.875 22.387 1.00 86.50 81 TRP A N 1
ATOM 671 C CA . TRP A 1 81 ? 6.579 8.453 21.326 1.00 86.50 81 TRP A CA 1
ATOM 672 C C . TRP A 1 81 ? 5.801 9.696 21.772 1.00 86.50 81 TRP A C 1
ATOM 674 O O . TRP A 1 81 ? 5.351 10.467 20.927 1.00 86.50 81 TRP A O 1
ATOM 684 N N . THR A 1 82 ? 5.681 9.937 23.082 1.00 90.00 82 THR A N 1
ATOM 685 C CA . THR A 1 82 ? 5.080 11.171 23.620 1.00 90.00 82 THR A CA 1
ATOM 686 C C . THR A 1 82 ? 5.854 12.424 23.220 1.00 90.00 82 THR A C 1
ATOM 688 O O . THR A 1 82 ? 5.261 13.495 23.139 1.00 90.00 82 THR A O 1
ATOM 691 N N . ILE A 1 83 ? 7.134 12.304 22.858 1.00 92.31 83 ILE A N 1
ATOM 692 C CA . ILE A 1 83 ? 7.938 13.402 22.306 1.00 92.31 83 ILE A CA 1
ATOM 693 C C . ILE A 1 83 ? 7.283 14.017 21.054 1.00 92.31 83 ILE A C 1
ATOM 695 O O . ILE A 1 83 ? 7.328 15.234 20.872 1.00 92.31 83 ILE A O 1
ATOM 699 N N . LEU A 1 84 ? 6.598 13.214 20.230 1.00 91.06 84 LEU A N 1
ATOM 700 C CA . LEU A 1 84 ? 5.891 13.686 19.030 1.00 91.06 84 LEU A CA 1
ATOM 701 C C . LEU A 1 84 ? 4.599 14.470 19.338 1.00 91.06 84 LEU A C 1
ATOM 703 O O . LEU A 1 84 ? 3.982 15.007 18.422 1.00 91.06 84 LEU A O 1
ATOM 707 N N . THR A 1 85 ? 4.186 14.576 20.605 1.00 92.31 85 THR A N 1
ATOM 708 C CA . THR A 1 85 ? 3.090 15.480 21.009 1.00 92.31 85 THR A CA 1
ATOM 709 C C . THR A 1 85 ? 3.534 16.943 21.025 1.00 92.31 85 THR A C 1
ATOM 711 O O . THR A 1 85 ? 2.709 17.848 20.889 1.00 92.31 85 THR A O 1
ATOM 714 N N . ASN A 1 86 ? 4.844 17.198 21.130 1.00 93.50 86 ASN A N 1
ATOM 715 C CA . ASN A 1 86 ? 5.389 18.542 21.029 1.00 93.50 86 ASN A CA 1
ATOM 716 C C . ASN A 1 86 ? 5.234 19.073 19.595 1.00 93.50 86 ASN A C 1
ATOM 718 O O . ASN A 1 86 ? 5.709 18.463 18.635 1.00 93.50 86 ASN A O 1
ATOM 722 N N . LYS A 1 87 ? 4.621 20.255 19.455 1.00 90.81 87 LYS A N 1
ATOM 723 C CA . LYS A 1 87 ? 4.337 20.890 18.160 1.00 90.81 87 LYS A CA 1
ATOM 724 C C . LYS A 1 87 ? 5.575 21.025 17.267 1.00 90.81 87 LYS A C 1
ATOM 726 O O . LYS A 1 87 ? 5.495 20.728 16.078 1.00 90.81 87 LYS A O 1
ATOM 731 N N . TRP A 1 88 ? 6.705 21.471 17.811 1.00 93.06 88 TRP A N 1
ATOM 732 C CA . TRP A 1 88 ? 7.919 21.706 17.025 1.00 93.06 88 TRP A CA 1
ATOM 733 C C . TRP A 1 88 ? 8.557 20.400 16.569 1.00 93.06 88 TRP A C 1
ATOM 735 O O . TRP A 1 88 ? 8.950 20.276 15.411 1.00 93.06 88 TRP A O 1
ATOM 745 N N . ILE A 1 89 ? 8.575 19.399 17.447 1.00 94.06 89 ILE A N 1
ATOM 746 C CA . ILE A 1 89 ? 9.106 18.078 17.111 1.00 94.06 89 ILE A CA 1
ATOM 747 C C . ILE A 1 89 ? 8.215 17.396 16.069 1.00 94.06 89 ILE A C 1
ATOM 749 O O . ILE A 1 89 ? 8.730 16.822 15.116 1.00 94.06 89 ILE A O 1
ATOM 753 N N . MET A 1 90 ? 6.890 17.542 16.165 1.00 93.06 90 MET A N 1
ATOM 754 C CA . MET A 1 90 ? 5.959 17.051 15.145 1.00 93.06 90 MET A CA 1
ATOM 755 C C . MET A 1 90 ? 6.150 17.749 13.789 1.00 93.06 90 MET A C 1
ATOM 757 O O . MET A 1 90 ? 6.042 17.109 12.744 1.00 93.06 90 MET A O 1
ATOM 761 N N . ILE A 1 91 ? 6.454 19.053 13.773 1.00 93.19 91 ILE A N 1
ATOM 762 C CA . ILE A 1 91 ? 6.771 19.784 12.534 1.00 93.19 91 ILE A CA 1
ATOM 763 C C . ILE A 1 91 ? 8.058 19.244 11.901 1.00 93.19 91 ILE A C 1
ATOM 765 O O . ILE A 1 91 ? 8.060 18.977 10.699 1.00 93.19 91 ILE A O 1
ATOM 769 N N . LEU A 1 92 ? 9.120 19.046 12.690 1.00 94.94 92 LEU A N 1
ATOM 770 C CA . LEU A 1 92 ? 10.384 18.476 12.209 1.00 94.94 92 LEU A CA 1
ATOM 771 C C . LEU A 1 92 ? 10.189 17.045 11.702 1.00 94.94 92 LEU A C 1
ATOM 773 O O . LEU A 1 92 ? 10.616 16.720 10.596 1.00 94.94 92 LEU A O 1
ATOM 777 N N . PHE A 1 93 ? 9.476 16.215 12.463 1.00 93.88 93 PHE A N 1
ATOM 778 C CA . PHE A 1 93 ? 9.122 14.858 12.062 1.00 93.88 93 PHE A CA 1
ATOM 779 C C . PHE A 1 93 ? 8.350 14.855 10.739 1.00 93.88 93 PHE A C 1
ATOM 781 O O . PHE A 1 93 ? 8.688 14.113 9.821 1.00 93.88 93 PHE A O 1
ATOM 788 N N . ASN A 1 94 ? 7.360 15.733 10.582 1.00 94.00 94 ASN A N 1
ATOM 789 C CA . ASN A 1 94 ? 6.648 15.854 9.317 1.00 94.00 94 ASN A CA 1
ATOM 790 C C . ASN A 1 94 ? 7.534 16.315 8.165 1.00 94.00 94 ASN A C 1
ATOM 792 O O . ASN A 1 94 ? 7.348 15.856 7.043 1.00 94.00 94 ASN A O 1
ATOM 796 N N . PHE A 1 95 ? 8.460 17.236 8.403 1.00 94.25 95 PHE A N 1
ATOM 797 C CA . PHE A 1 95 ? 9.343 17.707 7.348 1.00 94.25 95 PHE A CA 1
ATOM 798 C C . PHE A 1 95 ? 10.287 16.592 6.875 1.00 94.25 95 PHE A C 1
ATOM 800 O O . PHE A 1 95 ? 10.296 16.258 5.692 1.00 94.25 95 PHE A O 1
ATOM 807 N N . PHE A 1 96 ? 11.019 15.960 7.795 1.00 96.06 96 PHE A N 1
ATOM 808 C CA . PHE A 1 96 ? 12.032 14.961 7.450 1.00 96.06 96 PHE A CA 1
ATOM 809 C C . PHE A 1 96 ? 11.446 13.592 7.105 1.00 96.06 96 PHE A C 1
ATOM 811 O O . PHE A 1 96 ? 11.846 12.983 6.117 1.00 96.06 96 PHE A O 1
ATOM 818 N N . PHE A 1 97 ? 10.498 13.094 7.898 1.00 94.12 97 PHE A N 1
ATOM 819 C CA . PHE A 1 97 ? 9.964 11.750 7.711 1.00 94.12 97 PHE A CA 1
ATOM 820 C C . PHE A 1 97 ? 8.789 11.735 6.729 1.00 94.12 97 PHE A C 1
ATOM 822 O O . PHE A 1 97 ? 8.848 11.077 5.693 1.00 94.12 97 PHE A O 1
ATOM 829 N N . ILE A 1 98 ? 7.725 12.485 7.027 1.00 92.81 98 ILE A N 1
ATOM 830 C CA . ILE A 1 98 ? 6.499 12.438 6.216 1.00 92.81 98 ILE A CA 1
ATOM 831 C C . ILE A 1 98 ? 6.745 13.071 4.845 1.00 92.81 98 ILE A C 1
ATOM 833 O O . ILE A 1 98 ? 6.427 12.480 3.830 1.00 92.81 98 ILE A O 1
ATOM 837 N N . SER A 1 99 ? 7.340 14.261 4.784 1.00 93.56 99 SER A N 1
ATOM 838 C CA . SER A 1 99 ? 7.460 15.002 3.525 1.00 93.56 99 SER A CA 1
ATOM 839 C C . SER A 1 99 ? 8.668 14.547 2.708 1.00 93.56 99 SER A C 1
ATOM 841 O O . SER A 1 99 ? 8.515 14.257 1.527 1.00 93.56 99 SER A O 1
ATOM 843 N N . LEU A 1 100 ? 9.858 14.465 3.309 1.00 94.94 100 LEU A N 1
ATOM 844 C CA . LEU A 1 100 ? 11.083 14.138 2.575 1.00 94.94 100 LEU A CA 1
ATOM 845 C C . LEU A 1 100 ? 11.261 12.627 2.381 1.00 94.94 100 LEU A C 1
ATOM 847 O O . LEU A 1 100 ? 11.301 12.165 1.242 1.00 94.94 100 LEU A O 1
ATOM 851 N N . TYR A 1 101 ? 11.317 11.848 3.465 1.00 96.19 101 TYR A N 1
ATOM 852 C CA . TYR A 1 101 ? 11.586 10.410 3.375 1.00 96.19 101 TYR A CA 1
ATOM 853 C C . TYR A 1 101 ? 10.498 9.641 2.614 1.00 96.19 101 TYR A C 1
ATOM 855 O O . TYR A 1 101 ? 10.845 8.803 1.789 1.00 96.19 101 TYR A O 1
ATOM 863 N N . GLN A 1 102 ? 9.203 9.921 2.815 1.00 95.50 102 GLN A N 1
ATOM 864 C CA . GLN A 1 102 ? 8.165 9.196 2.066 1.00 95.50 102 GLN A CA 1
ATOM 865 C C . GLN A 1 102 ? 8.165 9.526 0.564 1.00 95.50 102 GLN A C 1
ATOM 867 O O . GLN A 1 102 ? 8.011 8.610 -0.235 1.00 95.50 102 GLN A O 1
ATOM 872 N N . ASN A 1 103 ? 8.386 10.782 0.148 1.00 95.88 103 ASN A N 1
ATOM 873 C CA . ASN A 1 103 ? 8.514 11.096 -1.286 1.00 95.88 103 ASN A CA 1
ATOM 874 C C . ASN A 1 103 ? 9.768 10.459 -1.893 1.00 95.88 103 ASN A C 1
ATOM 876 O O . ASN A 1 103 ? 9.727 9.941 -3.006 1.00 95.88 103 ASN A O 1
ATOM 880 N N . TRP A 1 104 ? 10.871 10.448 -1.143 1.00 97.06 104 TRP A N 1
ATOM 881 C CA . TRP A 1 104 ? 12.069 9.720 -1.539 1.00 97.06 104 TRP A CA 1
ATOM 882 C C . TRP A 1 104 ? 11.771 8.222 -1.691 1.00 97.06 104 TRP A C 1
ATOM 884 O O . TRP A 1 104 ? 12.071 7.642 -2.727 1.00 97.06 104 TRP A O 1
ATOM 894 N N . LEU A 1 105 ? 11.075 7.606 -0.736 1.00 97.62 105 LEU A N 1
ATOM 895 C CA . LEU A 1 105 ? 10.668 6.205 -0.818 1.00 97.62 105 LEU A CA 1
ATOM 896 C C . LEU A 1 105 ? 9.785 5.916 -2.045 1.00 97.62 105 LEU A C 1
ATOM 898 O O . LEU A 1 105 ? 10.010 4.906 -2.705 1.00 97.62 105 LEU A O 1
ATOM 902 N N . LEU A 1 106 ? 8.843 6.803 -2.394 1.00 97.12 106 LEU A N 1
ATOM 903 C CA . LEU A 1 106 ? 8.006 6.672 -3.599 1.00 97.12 106 LEU A CA 1
ATOM 904 C C . LEU A 1 106 ? 8.827 6.636 -4.893 1.00 97.12 106 LEU A C 1
ATOM 906 O O . LEU A 1 106 ? 8.511 5.874 -5.806 1.00 97.12 106 LEU A O 1
ATOM 910 N N . LEU A 1 107 ? 9.900 7.425 -4.966 1.00 97.25 107 LEU A N 1
ATOM 911 C CA . LEU A 1 107 ? 10.846 7.352 -6.077 1.00 97.25 107 LEU A CA 1
ATOM 912 C C . LEU A 1 107 ? 11.607 6.017 -6.070 1.00 97.25 107 LEU A C 1
ATOM 914 O O . LEU A 1 107 ? 11.761 5.383 -7.111 1.00 97.25 107 LEU A O 1
ATOM 918 N N . TRP A 1 108 ? 12.056 5.558 -4.900 1.00 98.00 108 TRP A N 1
ATOM 919 C CA . TRP A 1 108 ? 12.846 4.330 -4.782 1.00 98.00 108 TRP A CA 1
ATOM 920 C C . TRP A 1 108 ? 12.059 3.055 -5.073 1.00 98.00 108 TRP A C 1
ATOM 922 O O . TRP A 1 108 ? 12.602 2.158 -5.711 1.00 98.00 108 TRP A O 1
ATOM 932 N N . ILE A 1 109 ? 10.791 2.958 -4.677 1.00 97.81 109 ILE A N 1
ATOM 933 C CA . ILE A 1 109 ? 9.958 1.797 -5.036 1.00 97.81 109 ILE A CA 1
ATOM 934 C C . ILE A 1 109 ? 9.670 1.744 -6.546 1.00 97.81 109 ILE A C 1
ATOM 936 O O . ILE A 1 109 ? 9.529 0.655 -7.093 1.00 97.81 109 ILE A O 1
ATOM 940 N N . ALA A 1 110 ? 9.663 2.896 -7.231 1.00 98.06 110 ALA A N 1
ATOM 941 C CA . ALA A 1 110 ? 9.535 2.984 -8.686 1.00 98.06 110 ALA A CA 1
ATOM 942 C C . ALA A 1 110 ? 10.870 2.796 -9.432 1.00 98.06 110 ALA A C 1
ATOM 944 O O . ALA A 1 110 ? 10.868 2.446 -10.607 1.00 98.06 110 ALA A O 1
ATOM 945 N N . SER A 1 111 ? 12.017 2.951 -8.762 1.00 98.00 111 SER A N 1
ATOM 946 C CA . SER A 1 111 ? 13.350 2.855 -9.379 1.00 98.00 111 SER A CA 1
ATOM 947 C C . SER A 1 111 ? 13.679 1.560 -10.152 1.00 98.00 111 SER A C 1
ATOM 949 O O . SER A 1 111 ? 14.513 1.642 -11.058 1.00 98.00 111 SER A O 1
ATOM 951 N N . PRO A 1 112 ? 13.030 0.394 -9.930 1.00 98.12 112 PRO A N 1
ATOM 952 C CA . PRO A 1 112 ? 13.172 -0.749 -10.831 1.00 98.12 112 PRO A CA 1
ATOM 953 C C . PRO A 1 112 ? 12.858 -0.424 -12.301 1.00 98.12 112 PRO A C 1
ATOM 955 O O . PRO A 1 112 ? 13.504 -0.980 -13.189 1.00 98.12 112 PRO A O 1
ATOM 958 N N . SER A 1 113 ? 11.924 0.501 -12.581 1.00 98.06 113 SER A N 1
ATOM 959 C CA . SER A 1 113 ? 11.633 0.936 -13.957 1.00 98.06 113 SER A CA 1
ATOM 960 C C . SER A 1 113 ? 12.789 1.722 -14.567 1.00 98.06 113 SER A C 1
ATOM 962 O O . SER A 1 113 ? 13.048 1.589 -15.758 1.00 98.06 113 SER A O 1
ATOM 964 N N . LEU A 1 114 ? 13.516 2.493 -13.751 1.00 97.25 114 LEU A N 1
ATOM 965 C CA . LEU A 1 114 ? 14.701 3.229 -14.185 1.00 97.25 114 LEU A CA 1
ATOM 966 C C . LEU A 1 114 ? 15.846 2.276 -14.546 1.00 97.25 114 LEU A C 1
ATOM 968 O O . LEU A 1 114 ? 16.541 2.509 -15.530 1.00 97.25 114 LEU A O 1
ATOM 972 N N . VAL A 1 115 ? 16.017 1.186 -13.791 1.00 95.81 115 VAL A N 1
ATOM 973 C CA . VAL A 1 115 ? 16.996 0.138 -14.125 1.00 95.81 115 VAL A CA 1
ATOM 974 C C . VAL A 1 115 ? 16.615 -0.560 -15.431 1.00 95.81 115 VAL A C 1
ATOM 976 O O . VAL A 1 115 ? 17.454 -0.696 -16.317 1.00 95.81 115 VAL A O 1
ATOM 979 N N . ALA A 1 116 ? 15.352 -0.964 -15.595 1.00 95.44 116 ALA A N 1
ATOM 980 C CA . ALA A 1 116 ? 14.896 -1.585 -16.840 1.00 95.44 116 ALA A CA 1
ATOM 981 C C . ALA A 1 116 ? 15.086 -0.652 -18.050 1.00 95.44 116 ALA A C 1
ATOM 983 O O . ALA A 1 116 ? 15.604 -1.075 -19.083 1.00 95.44 116 ALA A O 1
ATOM 984 N N . TRP A 1 117 ? 14.758 0.632 -17.886 1.00 95.88 117 TRP A N 1
ATOM 985 C CA . TRP A 1 117 ? 15.002 1.671 -18.883 1.00 95.88 117 TRP A CA 1
ATOM 986 C C . TRP A 1 117 ? 16.484 1.827 -19.226 1.00 95.88 117 TRP A C 1
ATOM 988 O O . TRP A 1 117 ? 16.825 1.874 -20.406 1.00 95.88 117 TRP A O 1
ATOM 998 N N . SER A 1 118 ? 17.376 1.876 -18.229 1.00 93.38 118 SER A N 1
ATOM 999 C CA . SER A 1 118 ? 18.803 2.084 -18.485 1.00 93.38 118 SER A CA 1
ATOM 1000 C C . SER A 1 118 ? 19.409 0.912 -19.254 1.00 93.38 118 SER A C 1
ATOM 1002 O O . SER A 1 118 ? 20.184 1.134 -20.179 1.00 93.38 118 SER A O 1
ATOM 1004 N N . MET A 1 119 ? 19.010 -0.324 -18.925 1.00 91.12 119 MET A N 1
ATOM 1005 C CA . MET A 1 119 ? 19.431 -1.526 -19.657 1.00 91.12 119 MET A CA 1
ATOM 1006 C C . MET A 1 119 ? 18.912 -1.516 -21.103 1.00 91.12 119 MET A C 1
ATOM 1008 O O . MET A 1 119 ? 19.658 -1.813 -22.035 1.00 91.12 119 MET A O 1
ATOM 1012 N N . ALA A 1 120 ? 17.653 -1.121 -21.313 1.00 91.06 120 ALA A N 1
ATOM 1013 C CA . ALA A 1 120 ? 17.074 -1.018 -22.650 1.00 91.06 120 ALA A CA 1
ATOM 1014 C C . ALA A 1 120 ? 17.737 0.085 -23.498 1.00 91.06 120 ALA A C 1
ATOM 1016 O O . ALA A 1 120 ? 17.980 -0.114 -24.688 1.00 91.06 120 ALA A O 1
ATOM 1017 N N . MET A 1 121 ? 18.053 1.242 -22.905 1.00 90.50 121 MET A N 1
ATOM 1018 C CA . MET A 1 121 ? 18.759 2.333 -23.587 1.00 90.50 121 MET A CA 1
ATOM 1019 C C . MET A 1 121 ? 20.199 1.980 -23.929 1.00 90.50 121 MET A C 1
ATOM 1021 O O . MET A 1 121 ? 20.638 2.277 -25.040 1.00 90.50 121 MET A O 1
ATOM 1025 N N . GLU A 1 122 ? 20.919 1.317 -23.024 1.00 86.19 122 GLU A N 1
ATOM 1026 C CA . GLU A 1 122 ? 22.279 0.856 -23.296 1.00 86.19 122 GLU A CA 1
ATOM 1027 C C . GLU A 1 122 ? 22.309 -0.057 -24.526 1.00 86.19 122 GLU A C 1
ATOM 1029 O O . GLU A 1 122 ? 23.098 0.180 -25.439 1.00 86.19 122 GLU A O 1
ATOM 1034 N N . ALA A 1 123 ? 21.381 -1.012 -24.617 1.00 82.81 123 ALA A N 1
ATOM 1035 C CA . ALA A 1 123 ? 21.280 -1.919 -25.759 1.00 82.81 123 ALA A CA 1
ATOM 1036 C C . ALA A 1 123 ? 20.868 -1.239 -27.081 1.00 82.81 123 ALA A C 1
ATOM 1038 O O . ALA A 1 123 ? 21.198 -1.736 -28.154 1.00 82.81 123 ALA A O 1
ATOM 1039 N N . ARG A 1 124 ? 20.139 -0.113 -27.035 1.00 83.00 124 ARG A N 1
ATOM 1040 C CA . ARG A 1 124 ? 19.760 0.643 -28.246 1.00 83.00 124 ARG A CA 1
ATOM 1041 C C . ARG A 1 124 ? 20.857 1.563 -28.756 1.00 83.00 124 ARG A C 1
ATOM 1043 O O . ARG A 1 124 ? 20.945 1.786 -29.958 1.00 83.00 124 ARG A O 1
ATOM 1050 N N . LEU A 1 125 ? 21.620 2.160 -27.845 1.00 83.19 125 LEU A N 1
ATOM 1051 C CA . LEU A 1 125 ? 22.617 3.177 -28.177 1.00 83.19 125 LEU A CA 1
ATOM 1052 C C . LEU A 1 125 ? 23.999 2.574 -28.420 1.00 83.19 125 LEU A C 1
ATOM 1054 O O . LEU A 1 125 ? 24.776 3.115 -29.203 1.00 83.19 125 LEU A O 1
ATOM 1058 N N . CYS A 1 126 ? 24.323 1.470 -27.747 1.00 70.62 126 CYS A N 1
ATOM 1059 C CA . CYS A 1 126 ? 25.584 0.779 -27.947 1.00 70.62 126 CYS A CA 1
ATOM 1060 C C . CYS A 1 126 ? 25.412 -0.285 -29.035 1.00 70.62 126 CYS A C 1
ATOM 1062 O O . CYS A 1 126 ? 24.861 -1.352 -28.780 1.00 70.62 126 CYS A O 1
ATOM 1064 N N . ASP A 1 127 ? 25.958 -0.020 -30.222 1.00 57.56 127 ASP A N 1
ATOM 1065 C CA . ASP A 1 127 ? 26.061 -0.936 -31.372 1.00 57.56 127 ASP A CA 1
ATOM 1066 C C . ASP A 1 127 ? 27.055 -2.094 -31.106 1.00 57.56 127 ASP A C 1
ATOM 1068 O O . ASP A 1 127 ? 27.972 -2.382 -31.870 1.00 57.56 127 ASP A O 1
ATOM 1072 N N . LYS A 1 128 ? 26.948 -2.722 -29.929 1.00 58.34 128 LYS A N 1
ATOM 1073 C CA . LYS A 1 128 ? 27.835 -3.791 -29.443 1.00 58.34 128 LYS A CA 1
ATOM 1074 C C . LYS A 1 128 ? 27.323 -5.191 -29.801 1.00 58.34 128 LYS A C 1
ATOM 1076 O O . LYS A 1 128 ? 27.833 -6.172 -29.269 1.00 58.34 128 LYS A O 1
ATOM 1081 N N . GLY A 1 129 ? 26.290 -5.308 -30.640 1.00 54.25 129 GLY A N 1
ATOM 1082 C CA . GLY A 1 129 ? 25.662 -6.592 -30.986 1.00 54.25 129 GLY A CA 1
ATOM 1083 C C . GLY A 1 129 ? 24.928 -7.284 -29.825 1.00 54.25 129 GLY A C 1
ATOM 1084 O O . GLY A 1 129 ? 24.430 -8.395 -29.993 1.00 54.25 129 GLY A O 1
ATOM 1085 N N . VAL A 1 130 ? 24.834 -6.640 -28.657 1.00 59.56 130 VAL A N 1
ATOM 1086 C CA . VAL A 1 130 ? 24.047 -7.107 -27.511 1.00 59.56 130 VAL A CA 1
ATOM 1087 C C . VAL A 1 130 ? 22.680 -6.438 -27.602 1.00 59.56 130 VAL A C 1
ATOM 1089 O O 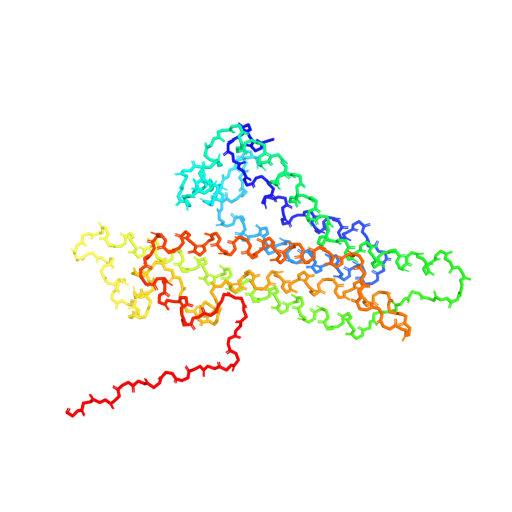. VAL A 1 130 ? 22.506 -5.298 -27.183 1.00 59.56 130 VAL A O 1
ATOM 1092 N N . GLY A 1 131 ? 21.723 -7.127 -28.225 1.00 64.69 131 GLY A N 1
ATOM 1093 C CA . GLY A 1 131 ? 20.340 -6.658 -28.291 1.00 64.69 131 GLY A CA 1
ATOM 1094 C C . GLY A 1 131 ? 19.718 -6.521 -26.898 1.00 64.69 131 GLY A C 1
ATOM 1095 O O . GLY A 1 131 ? 20.174 -7.143 -25.938 1.00 64.69 131 GLY A O 1
ATOM 1096 N N . ALA A 1 132 ? 18.664 -5.709 -26.790 1.00 71.94 132 ALA A N 1
ATOM 1097 C CA . ALA A 1 132 ? 17.934 -5.556 -25.535 1.00 71.94 132 ALA A CA 1
ATOM 1098 C C . ALA A 1 132 ? 17.435 -6.924 -25.054 1.00 71.94 132 ALA A C 1
ATOM 1100 O O . ALA A 1 132 ? 16.883 -7.691 -25.846 1.00 71.94 132 ALA A O 1
ATOM 1101 N N . THR A 1 133 ? 17.614 -7.219 -23.764 1.00 84.69 133 THR A N 1
ATOM 1102 C CA . THR A 1 133 ? 17.139 -8.469 -23.166 1.00 84.69 133 THR A CA 1
ATOM 1103 C C . THR A 1 133 ? 15.626 -8.575 -23.372 1.00 84.69 133 THR A C 1
ATOM 1105 O O . THR A 1 133 ? 14.893 -7.787 -22.756 1.00 84.69 133 THR A O 1
ATOM 1108 N N . PRO A 1 134 ? 15.131 -9.527 -24.186 1.00 89.50 134 PRO A N 1
ATOM 1109 C CA . PRO A 1 134 ? 13.702 -9.662 -24.428 1.00 89.50 134 PRO A CA 1
ATOM 1110 C C . PRO A 1 134 ? 12.978 -10.057 -23.137 1.00 89.50 134 PRO A C 1
ATOM 1112 O O . PRO A 1 134 ? 13.608 -10.439 -22.140 1.00 89.50 134 PRO A O 1
ATOM 1115 N N . LEU A 1 135 ? 11.647 -9.972 -23.156 1.00 93.88 135 LEU A N 1
ATOM 1116 C CA . LEU A 1 135 ? 10.824 -10.518 -22.079 1.00 93.88 135 LEU A CA 1
ATOM 1117 C C . LEU A 1 135 ? 11.174 -11.993 -21.851 1.00 93.88 135 LEU A C 1
ATOM 1119 O O . LEU A 1 135 ? 11.311 -12.770 -22.796 1.00 93.88 135 LEU A O 1
ATOM 1123 N N . ASN A 1 136 ? 11.333 -12.369 -20.589 1.00 93.00 136 ASN A N 1
ATOM 1124 C CA . ASN A 1 136 ? 11.790 -13.691 -20.192 1.00 93.00 136 ASN A CA 1
ATOM 1125 C C . ASN A 1 136 ? 10.940 -14.271 -19.051 1.00 93.00 136 ASN A C 1
ATOM 1127 O O . ASN A 1 136 ? 9.947 -13.692 -18.610 1.00 93.00 136 ASN A O 1
ATOM 1131 N N . ILE A 1 137 ? 11.316 -15.461 -18.578 1.00 93.75 137 ILE A N 1
ATOM 1132 C CA . ILE A 1 137 ? 10.561 -16.192 -17.551 1.00 93.75 137 ILE A CA 1
ATOM 1133 C C . ILE A 1 137 ? 10.452 -15.384 -16.247 1.00 93.75 137 ILE A C 1
ATOM 1135 O O . ILE A 1 137 ? 9.415 -15.448 -15.588 1.00 93.75 137 ILE A O 1
ATOM 1139 N N . LEU A 1 138 ? 11.472 -14.594 -15.882 1.00 94.06 138 LEU A N 1
ATOM 1140 C CA . LEU A 1 138 ? 11.415 -13.758 -14.679 1.00 94.06 138 LEU A CA 1
ATOM 1141 C C . LEU A 1 138 ? 10.371 -12.648 -14.812 1.00 94.06 138 LEU A C 1
ATOM 1143 O O . LEU A 1 138 ? 9.680 -12.380 -13.834 1.00 94.06 138 LEU A O 1
ATOM 1147 N N . ASP A 1 139 ? 10.191 -12.068 -16.004 1.00 96.31 139 ASP A N 1
ATOM 1148 C CA . ASP A 1 139 ? 9.103 -11.116 -16.265 1.00 96.31 139 ASP A CA 1
ATOM 1149 C C . ASP A 1 139 ? 7.731 -11.786 -16.067 1.00 96.31 139 ASP A C 1
ATOM 1151 O O . ASP A 1 139 ? 6.836 -11.212 -15.448 1.00 96.31 139 ASP A O 1
ATOM 1155 N N . GLY A 1 140 ? 7.577 -13.034 -16.527 1.00 97.62 140 GLY A N 1
ATOM 1156 C CA . GLY A 1 140 ? 6.357 -13.823 -16.325 1.00 97.62 140 GLY A CA 1
ATOM 1157 C C . GLY A 1 140 ? 6.066 -14.127 -14.850 1.00 97.62 140 GLY A C 1
ATOM 1158 O O . GLY A 1 140 ? 4.932 -13.965 -14.395 1.00 97.62 140 GLY A O 1
ATOM 1159 N N . ILE A 1 141 ? 7.088 -14.515 -14.078 1.00 97.38 141 ILE A N 1
ATOM 1160 C CA . ILE A 1 141 ? 6.973 -14.747 -12.628 1.00 97.38 141 ILE A CA 1
ATOM 1161 C C . ILE A 1 141 ? 6.623 -13.442 -11.905 1.00 97.38 141 ILE A C 1
ATOM 1163 O O . ILE A 1 141 ? 5.694 -13.418 -11.095 1.00 97.38 141 ILE A O 1
ATOM 1167 N N . ALA A 1 142 ? 7.332 -12.355 -12.218 1.00 97.94 142 ALA A N 1
ATOM 1168 C CA . ALA A 1 142 ? 7.086 -11.032 -11.659 1.00 97.94 142 ALA A CA 1
ATOM 1169 C C . ALA A 1 142 ? 5.646 -10.579 -11.928 1.00 97.94 142 ALA A C 1
ATOM 1171 O O . ALA A 1 142 ? 4.951 -10.151 -11.007 1.00 97.94 142 ALA A O 1
ATOM 1172 N N . ALA A 1 143 ? 5.166 -10.751 -13.162 1.00 98.56 143 ALA A N 1
ATOM 1173 C CA . ALA A 1 143 ? 3.806 -10.415 -13.555 1.00 98.56 143 ALA A CA 1
ATOM 1174 C C . ALA A 1 143 ? 2.753 -11.218 -12.791 1.00 98.56 143 ALA A C 1
ATOM 1176 O O . ALA A 1 143 ? 1.802 -10.643 -12.257 1.00 98.56 143 ALA A O 1
ATOM 1177 N N . PHE A 1 144 ? 2.934 -12.536 -12.699 1.00 98.62 144 PHE A N 1
ATOM 1178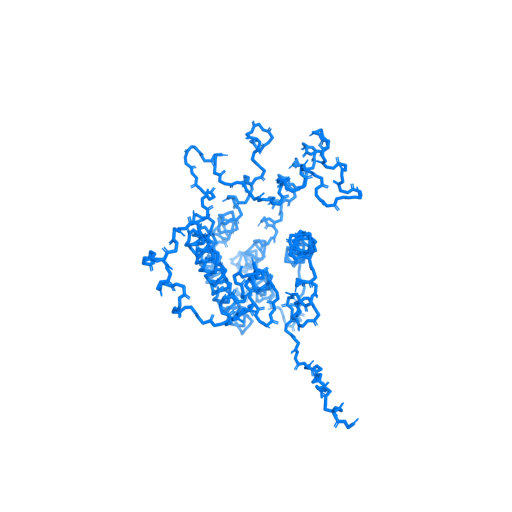 C CA . PHE A 1 144 ? 2.015 -13.403 -11.972 1.00 98.62 144 PHE A CA 1
ATOM 1179 C C . PHE A 1 144 ? 1.913 -13.012 -10.492 1.00 98.62 144 PHE A C 1
ATOM 1181 O O . PHE A 1 144 ? 0.805 -12.873 -9.964 1.00 98.62 144 PHE A O 1
ATOM 1188 N N . LEU A 1 145 ? 3.053 -12.796 -9.829 1.00 98.56 145 LEU A N 1
ATOM 1189 C CA . LEU A 1 145 ? 3.090 -12.404 -8.420 1.00 98.56 145 LEU A CA 1
ATOM 1190 C C . LEU A 1 145 ? 2.477 -11.016 -8.204 1.00 98.56 145 LEU A C 1
ATOM 1192 O O . LEU A 1 145 ? 1.664 -10.849 -7.295 1.00 98.56 145 LEU A O 1
ATOM 1196 N N . PHE A 1 146 ? 2.801 -10.050 -9.065 1.00 98.69 146 PHE A N 1
ATOM 1197 C CA . PHE A 1 146 ? 2.291 -8.682 -8.983 1.00 98.69 146 PHE A CA 1
ATOM 1198 C C . PHE A 1 146 ? 0.764 -8.633 -9.133 1.00 98.69 146 PHE A C 1
ATOM 1200 O O . PHE A 1 146 ? 0.074 -8.047 -8.298 1.00 98.69 146 PHE A O 1
ATOM 1207 N N . LEU A 1 147 ? 0.214 -9.295 -10.157 1.00 98.62 147 LEU A N 1
ATOM 1208 C CA . LEU A 1 147 ? -1.232 -9.340 -10.387 1.00 98.62 147 LEU A CA 1
ATOM 1209 C C . LEU A 1 147 ? -1.963 -10.092 -9.270 1.00 98.62 147 LEU A C 1
ATOM 1211 O O . LEU A 1 147 ? -2.995 -9.624 -8.787 1.00 98.62 147 LEU A O 1
ATOM 1215 N N . SER A 1 148 ? -1.406 -11.215 -8.806 1.00 98.50 148 SER A N 1
ATOM 1216 C CA . SER A 1 148 ? -1.959 -11.957 -7.667 1.00 98.50 148 SER A CA 1
ATOM 1217 C C . SER A 1 148 ? -1.994 -11.092 -6.406 1.00 98.50 148 SER A C 1
ATOM 1219 O O . SER A 1 148 ? -3.003 -11.065 -5.700 1.00 98.50 148 SER A O 1
ATOM 1221 N N . ALA A 1 149 ? -0.924 -10.337 -6.144 1.00 98.31 149 ALA A N 1
ATOM 1222 C CA . ALA A 1 149 ? -0.843 -9.427 -5.011 1.00 98.31 149 ALA A CA 1
ATOM 1223 C C . ALA A 1 149 ? -1.884 -8.300 -5.109 1.00 98.31 149 ALA A C 1
ATOM 1225 O O . ALA A 1 149 ? -2.602 -8.075 -4.137 1.00 98.31 149 ALA A O 1
ATOM 1226 N N . ILE A 1 150 ? -2.063 -7.672 -6.279 1.00 98.19 150 ILE A N 1
ATOM 1227 C CA . ILE A 1 150 ? -3.122 -6.667 -6.494 1.00 98.19 150 ILE A CA 1
ATOM 1228 C C . ILE A 1 150 ? -4.509 -7.238 -6.192 1.00 98.19 150 ILE A C 1
ATOM 1230 O O . ILE A 1 150 ? -5.318 -6.571 -5.544 1.00 98.19 150 ILE A O 1
ATOM 1234 N N . VAL A 1 151 ? -4.800 -8.462 -6.645 1.00 98.44 151 VAL A N 1
ATOM 1235 C CA . VAL A 1 151 ? -6.096 -9.106 -6.390 1.00 98.44 151 VAL A CA 1
ATOM 1236 C C . VAL A 1 151 ? -6.294 -9.345 -4.895 1.00 98.44 151 VAL A C 1
ATOM 1238 O O . VAL A 1 151 ? -7.337 -8.979 -4.353 1.00 98.44 151 VAL A O 1
ATOM 1241 N N . ILE A 1 152 ? -5.295 -9.907 -4.206 1.00 98.25 152 ILE A N 1
ATOM 1242 C CA . ILE A 1 152 ? -5.349 -10.135 -2.754 1.00 98.25 152 ILE A CA 1
ATOM 1243 C C . ILE A 1 152 ? -5.556 -8.810 -2.014 1.00 98.25 152 ILE A C 1
ATOM 1245 O O . ILE A 1 152 ? -6.387 -8.734 -1.108 1.00 98.25 152 ILE A O 1
ATOM 1249 N N . GLU A 1 153 ? -4.843 -7.758 -2.413 1.00 97.19 153 GLU A N 1
ATOM 1250 C CA . GLU A 1 153 ? -4.956 -6.439 -1.803 1.00 97.19 153 GLU A CA 1
ATOM 1251 C C . GLU A 1 153 ? -6.348 -5.830 -2.010 1.00 97.19 153 GLU A C 1
ATOM 1253 O O . GLU A 1 153 ? -6.970 -5.372 -1.051 1.00 97.19 153 GLU A O 1
ATOM 1258 N N . ALA A 1 154 ? -6.889 -5.899 -3.230 1.00 97.81 154 ALA A N 1
ATOM 1259 C CA . ALA A 1 154 ? -8.234 -5.424 -3.543 1.00 97.81 154 ALA A CA 1
ATOM 1260 C C . ALA A 1 154 ? -9.312 -6.189 -2.756 1.00 97.81 154 ALA A C 1
ATOM 1262 O O . ALA A 1 154 ? -10.251 -5.583 -2.231 1.00 97.81 154 ALA A O 1
ATOM 1263 N N . VAL A 1 155 ? -9.177 -7.512 -2.621 1.00 98.38 155 VAL A N 1
ATOM 1264 C CA . VAL A 1 155 ? -10.083 -8.332 -1.802 1.00 98.38 155 VAL A CA 1
ATOM 1265 C C . VAL A 1 155 ? -9.979 -7.942 -0.327 1.00 98.38 155 VAL A C 1
ATOM 1267 O O . VAL A 1 155 ? -11.009 -7.736 0.315 1.00 98.38 155 VAL A O 1
ATOM 1270 N N . ALA A 1 156 ? -8.766 -7.785 0.206 1.00 98.00 156 ALA A N 1
ATOM 1271 C CA . ALA A 1 156 ? -8.533 -7.377 1.591 1.00 98.00 156 ALA A CA 1
ATOM 1272 C C . ALA A 1 156 ? -9.138 -6.000 1.897 1.00 98.00 156 ALA A C 1
ATOM 1274 O O . ALA A 1 156 ? -9.825 -5.823 2.907 1.00 98.00 156 ALA A O 1
ATOM 1275 N N . ASP A 1 157 ? -8.930 -5.032 1.005 1.00 97.31 157 ASP A N 1
ATOM 1276 C CA . ASP A 1 157 ? -9.502 -3.695 1.116 1.00 97.31 157 ASP A CA 1
ATOM 1277 C C . ASP A 1 157 ? -11.032 -3.728 1.109 1.00 97.31 157 ASP A C 1
ATOM 1279 O O . ASP A 1 157 ? -11.671 -3.038 1.905 1.00 97.31 157 ASP A O 1
ATOM 1283 N N . ASN A 1 158 ? -11.639 -4.517 0.219 1.00 97.62 158 ASN A N 1
ATOM 1284 C CA . ASN A 1 158 ? -13.092 -4.660 0.128 1.00 97.62 158 ASN A CA 1
ATOM 1285 C C . ASN A 1 158 ? -13.689 -5.369 1.347 1.00 97.62 158 ASN A C 1
ATOM 1287 O O . ASN A 1 158 ? -14.690 -4.893 1.879 1.00 97.62 158 ASN A O 1
ATOM 1291 N N . GLN A 1 159 ? -13.057 -6.439 1.837 1.00 97.50 159 GLN A N 1
ATOM 1292 C CA . GLN A 1 159 ? -13.468 -7.115 3.072 1.00 97.50 159 GLN A CA 1
ATOM 1293 C C . GLN A 1 159 ? -13.464 -6.144 4.255 1.00 97.50 159 GLN A C 1
ATOM 1295 O O . GLN A 1 159 ? -14.463 -6.032 4.968 1.00 97.50 159 GLN A O 1
ATOM 1300 N N . GLN A 1 160 ? -12.382 -5.376 4.416 1.00 96.56 160 GLN A N 1
ATOM 1301 C CA . GLN A 1 160 ? -12.279 -4.396 5.493 1.00 96.56 160 GLN A CA 1
ATOM 1302 C C . GLN A 1 160 ? -13.310 -3.271 5.352 1.00 96.56 160 GLN A C 1
ATOM 1304 O O . GLN A 1 160 ? -13.903 -2.864 6.349 1.00 96.56 160 GLN A O 1
ATOM 1309 N N . TYR A 1 161 ? -13.533 -2.762 4.137 1.00 95.94 161 TYR A N 1
ATOM 1310 C CA . TYR A 1 161 ? -14.515 -1.706 3.889 1.00 95.94 161 TYR A CA 1
ATOM 1311 C C . TYR A 1 161 ? -15.936 -2.174 4.218 1.00 95.94 161 TYR A C 1
ATOM 1313 O O . TYR A 1 161 ? -16.611 -1.537 5.022 1.00 95.94 161 TYR A O 1
ATOM 1321 N N . ILE A 1 162 ? -16.349 -3.335 3.696 1.00 96.12 162 ILE A N 1
ATOM 1322 C CA . ILE A 1 162 ? -17.664 -3.933 3.974 1.00 96.12 162 ILE A CA 1
ATOM 1323 C C . ILE A 1 162 ? -17.849 -4.157 5.476 1.00 96.12 162 ILE A C 1
ATOM 1325 O O . ILE A 1 162 ? -18.899 -3.815 6.021 1.00 96.12 162 ILE A O 1
ATOM 1329 N N . PHE A 1 163 ? -16.832 -4.697 6.154 1.00 96.38 163 PHE A N 1
ATOM 1330 C CA . PHE A 1 163 ? -16.875 -4.900 7.598 1.00 96.38 163 PHE A CA 1
ATOM 1331 C C . PHE A 1 163 ? -17.124 -3.588 8.351 1.00 96.38 163 PHE A C 1
ATOM 1333 O O . PHE A 1 163 ? -18.000 -3.536 9.214 1.00 96.38 163 PHE A O 1
ATOM 1340 N N . GLN A 1 164 ? -16.375 -2.523 8.039 1.00 95.50 164 GLN A N 1
ATOM 1341 C CA . GLN A 1 164 ? -16.548 -1.244 8.730 1.00 95.50 164 GLN A CA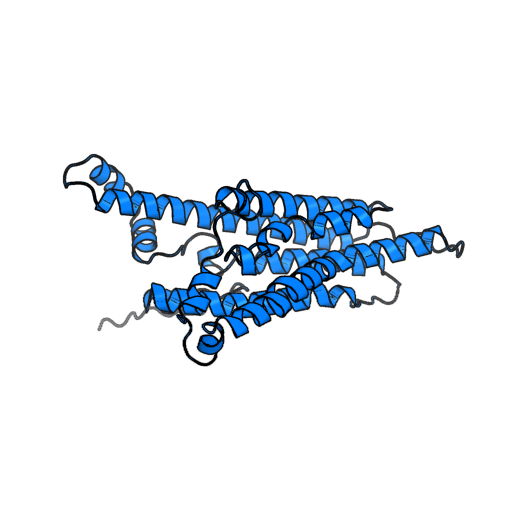 1
ATOM 1342 C C . GLN A 1 164 ? -17.936 -0.659 8.461 1.00 95.50 164 GLN A C 1
ATOM 1344 O O . GLN A 1 164 ? -18.619 -0.324 9.426 1.00 95.50 164 GLN A O 1
ATOM 1349 N N . THR A 1 165 ? -18.376 -0.602 7.200 1.00 94.94 165 THR A N 1
ATOM 1350 C CA . THR A 1 165 ? -19.694 -0.066 6.822 1.00 94.94 165 THR A CA 1
ATOM 1351 C C . THR A 1 165 ? -20.819 -0.794 7.555 1.00 94.94 165 THR A C 1
ATOM 1353 O O . THR A 1 165 ? -21.579 -0.166 8.291 1.00 94.94 165 THR A O 1
ATOM 1356 N N . ARG A 1 166 ? -20.850 -2.131 7.484 1.00 93.88 166 ARG A N 1
ATOM 1357 C CA . ARG A 1 166 ? -21.884 -2.932 8.156 1.00 93.88 166 ARG A CA 1
ATOM 1358 C C . ARG A 1 166 ? -21.829 -2.825 9.675 1.00 93.88 166 ARG A C 1
ATOM 1360 O O . ARG A 1 166 ? -22.865 -2.819 10.329 1.00 93.88 166 ARG A O 1
ATOM 1367 N N . LYS A 1 167 ? -20.636 -2.712 10.263 1.00 94.19 167 LYS A N 1
ATOM 1368 C CA . LYS A 1 167 ? -20.496 -2.494 11.708 1.00 94.19 167 LYS A CA 1
ATOM 1369 C C . LYS A 1 167 ? -21.076 -1.141 12.129 1.00 94.19 167 LYS A C 1
ATOM 1371 O O . LYS A 1 167 ? -21.668 -1.055 13.202 1.00 94.19 167 LYS A O 1
ATOM 1376 N N . TYR A 1 168 ? -20.887 -0.084 11.336 1.00 92.56 168 TYR A N 1
ATOM 1377 C CA . TYR A 1 168 ? -21.485 1.225 11.621 1.00 92.56 168 TYR A CA 1
ATOM 1378 C C . TYR A 1 168 ? -23.011 1.184 11.504 1.00 92.56 168 TYR A C 1
ATOM 1380 O O . TYR A 1 168 ? -23.687 1.656 12.416 1.00 92.56 168 TYR A O 1
ATOM 1388 N N . GLU A 1 169 ? -23.543 0.550 10.458 1.00 90.50 169 GLU A N 1
ATOM 1389 C CA . GLU A 1 169 ? -24.984 0.312 10.296 1.00 90.50 169 GLU A CA 1
ATOM 1390 C C . GLU A 1 169 ? -25.552 -0.472 11.485 1.00 90.50 169 GLU A C 1
ATOM 1392 O O . GLU A 1 169 ? -26.513 -0.039 12.119 1.00 90.50 169 GLU A O 1
ATOM 1397 N N . TRP A 1 170 ? -24.901 -1.574 11.868 1.00 90.38 170 TRP A N 1
ATOM 1398 C CA . TRP A 1 170 ? -25.286 -2.373 13.029 1.00 90.38 170 TRP A CA 1
ATOM 1399 C C . TRP A 1 170 ? -25.290 -1.544 14.318 1.00 90.38 170 TRP A C 1
ATOM 1401 O O . TRP A 1 170 ? -26.264 -1.580 15.065 1.00 90.38 170 TRP A O 1
ATOM 1411 N N . LYS A 1 171 ? -24.267 -0.718 14.566 1.00 90.25 171 LYS A N 1
ATOM 1412 C CA . LYS A 1 171 ? -24.257 0.180 15.733 1.00 90.25 171 LYS A CA 1
ATOM 1413 C C . LYS A 1 171 ? -25.404 1.187 15.722 1.00 90.25 171 LYS A C 1
ATOM 1415 O O . LYS A 1 171 ? -25.953 1.463 16.784 1.00 90.25 171 LYS A O 1
ATOM 1420 N N . ALA A 1 172 ? -25.774 1.715 14.557 1.00 89.50 172 ALA A N 1
ATOM 1421 C CA . ALA A 1 172 ? -26.921 2.609 14.436 1.00 89.50 172 ALA A CA 1
ATOM 1422 C C . ALA A 1 172 ? -28.238 1.891 14.785 1.00 89.50 172 ALA A C 1
ATOM 1424 O O . ALA A 1 172 ? -29.100 2.484 15.429 1.00 89.50 172 ALA A O 1
ATOM 1425 N N . THR A 1 173 ? -28.372 0.595 14.461 1.00 87.00 173 THR A N 1
ATOM 1426 C CA . THR A 1 173 ? -29.551 -0.197 14.870 1.00 87.00 173 THR A CA 1
ATOM 1427 C C . THR A 1 173 ? -29.675 -0.377 16.383 1.00 87.00 173 THR A C 1
ATOM 1429 O O . THR A 1 173 ? -30.789 -0.484 16.884 1.00 87.00 173 THR A O 1
ATOM 1432 N N . LEU A 1 174 ? -28.562 -0.371 17.130 1.00 86.00 174 LEU A N 1
ATOM 1433 C CA . LEU A 1 174 ? -28.578 -0.489 18.596 1.00 86.00 174 LEU A CA 1
ATOM 1434 C C . LEU A 1 174 ? -29.142 0.755 19.295 1.00 86.00 174 LEU A C 1
ATOM 1436 O O . LEU A 1 174 ? -29.523 0.674 20.456 1.00 86.00 174 LEU A O 1
ATOM 1440 N N . GLN A 1 175 ? -29.170 1.900 18.609 1.00 86.06 175 GLN A N 1
ATOM 1441 C CA . GLN A 1 175 ? -29.693 3.160 19.146 1.00 86.06 175 GLN A CA 1
ATOM 1442 C C . GLN A 1 175 ? -31.203 3.320 18.906 1.00 86.06 175 GLN A C 1
ATOM 1444 O O . GLN A 1 175 ? -31.795 4.290 19.372 1.00 86.06 175 GLN A O 1
ATOM 1449 N 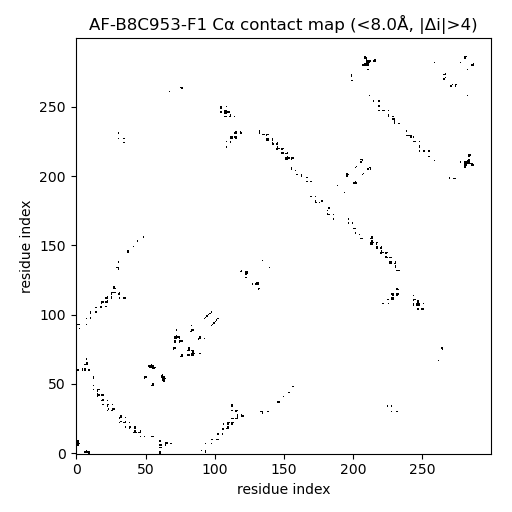N . GLN A 1 176 ? -31.825 2.398 18.163 1.00 86.00 176 GLN A N 1
ATOM 1450 C CA . GLN A 1 176 ? -33.248 2.445 17.839 1.00 86.00 176 GLN A CA 1
ATOM 1451 C C . GLN A 1 176 ? -34.102 1.820 18.957 1.00 86.00 176 GLN A C 1
ATOM 1453 O O . GLN A 1 176 ? -33.638 0.894 19.627 1.00 86.00 176 GLN A O 1
ATOM 1458 N N . PRO A 1 177 ? -35.360 2.272 19.138 1.00 84.12 177 PRO A N 1
ATOM 1459 C CA . PRO A 1 177 ? -36.275 1.693 20.117 1.00 84.12 177 PRO A CA 1
ATOM 1460 C C . PRO A 1 177 ? -36.513 0.196 19.892 1.00 84.12 177 PRO A C 1
ATOM 1462 O O . PRO A 1 177 ? -36.541 -0.287 18.749 1.00 84.12 177 PRO A O 1
ATOM 1465 N N . GLU A 1 178 ? -36.740 -0.533 20.988 1.00 75.81 178 GLU A N 1
ATOM 1466 C CA . GLU A 1 178 ? -37.171 -1.927 20.921 1.00 75.81 178 GLU A CA 1
ATOM 1467 C C . GLU A 1 178 ? -38.506 -2.050 20.166 1.00 75.81 178 GLU A C 1
ATOM 1469 O O . GLU A 1 178 ? -39.411 -1.239 20.336 1.00 75.81 178 GLU A O 1
ATOM 1474 N N . GLY A 1 179 ? -38.610 -3.048 19.284 1.00 74.56 179 GLY A N 1
ATOM 1475 C CA . GLY A 1 179 ? -39.777 -3.272 18.421 1.00 74.56 179 GLY A CA 1
ATOM 1476 C C . GLY A 1 179 ? -39.699 -2.601 17.045 1.00 74.56 179 GLY A C 1
ATOM 1477 O O . GLY A 1 179 ? -40.546 -2.865 16.195 1.00 74.56 179 GLY A O 1
ATOM 1478 N N . SER A 1 180 ? -38.676 -1.782 16.775 1.00 82.50 180 SER A N 1
ATOM 1479 C CA . SER A 1 180 ? -38.459 -1.214 15.438 1.00 82.50 180 SER A CA 1
ATOM 1480 C C . SER A 1 180 ? -38.020 -2.275 14.416 1.00 82.50 180 SER A C 1
ATOM 1482 O O . SER A 1 180 ? -37.455 -3.313 14.769 1.00 82.50 180 SER A O 1
ATOM 1484 N N . PHE A 1 181 ? -38.195 -1.992 13.119 1.00 81.50 181 PHE A N 1
ATOM 1485 C CA . PHE A 1 181 ? -37.699 -2.848 12.025 1.00 81.50 181 PHE A CA 1
ATOM 1486 C C . PHE A 1 181 ? -36.190 -3.148 12.137 1.00 81.50 181 PHE A C 1
ATOM 1488 O O . PHE A 1 181 ? -35.720 -4.203 11.713 1.00 81.50 181 PHE A O 1
ATOM 1495 N N . ALA A 1 182 ? -35.428 -2.267 12.794 1.00 79.44 182 ALA A N 1
ATOM 1496 C CA . ALA A 1 182 ? -34.011 -2.464 13.076 1.00 79.44 182 ALA A CA 1
ATOM 1497 C C . ALA A 1 182 ? -33.735 -3.724 13.926 1.00 79.44 182 ALA A C 1
ATOM 1499 O O . ALA A 1 182 ? -32.682 -4.346 13.788 1.00 79.44 182 ALA A O 1
ATOM 1500 N N . ASN A 1 183 ? -34.685 -4.155 14.762 1.00 75.56 183 ASN A N 1
ATOM 1501 C CA . ASN A 1 183 ? -34.583 -5.402 15.524 1.00 75.56 183 ASN A CA 1
ATOM 1502 C C . ASN A 1 183 ? -34.672 -6.636 14.618 1.00 75.56 183 ASN A C 1
ATOM 1504 O O . ASN A 1 183 ? -33.937 -7.597 14.831 1.00 75.56 183 ASN A O 1
ATOM 1508 N N . ALA A 1 184 ? -35.518 -6.592 13.585 1.00 78.06 184 ALA A N 1
ATOM 1509 C CA . ALA A 1 184 ? -35.628 -7.667 12.600 1.00 78.06 184 ALA A CA 1
ATOM 1510 C C . ALA A 1 184 ? -34.364 -7.774 11.731 1.00 78.06 184 ALA A C 1
ATOM 1512 O O . ALA A 1 184 ? -33.921 -8.868 11.409 1.00 78.06 184 ALA A O 1
ATOM 1513 N N . VAL A 1 185 ? -33.719 -6.649 11.405 1.00 75.81 185 VAL A N 1
ATOM 1514 C CA . VAL A 1 185 ? -32.427 -6.670 10.694 1.00 75.81 185 VAL A CA 1
ATOM 1515 C C . VAL A 1 185 ? -31.339 -7.335 11.546 1.00 75.81 185 VAL A C 1
ATOM 1517 O O . VAL A 1 185 ? -30.531 -8.100 11.022 1.00 75.81 185 VAL A O 1
ATOM 1520 N N . ARG A 1 186 ? -31.338 -7.103 12.868 1.00 78.25 186 ARG A N 1
ATOM 1521 C CA . ARG A 1 186 ? -30.385 -7.739 13.792 1.00 78.25 186 ARG A CA 1
ATOM 1522 C C . ARG A 1 186 ? -30.561 -9.256 13.882 1.00 78.25 186 ARG A C 1
ATOM 1524 O O . ARG A 1 186 ? -29.555 -9.955 13.932 1.00 78.25 186 ARG A O 1
ATOM 1531 N N . SER A 1 187 ? -31.793 -9.771 13.851 1.00 77.00 187 SER A N 1
ATOM 1532 C CA . SER A 1 187 ? -32.051 -11.217 13.969 1.00 77.00 187 SER A CA 1
ATOM 1533 C C . SER A 1 187 ? -31.604 -12.038 12.752 1.00 77.00 187 SER A C 1
ATOM 1535 O O . SER A 1 187 ? -31.461 -13.254 12.859 1.00 77.00 187 SER A O 1
ATOM 1537 N N . ILE A 1 188 ? -31.347 -11.390 11.611 1.00 83.88 188 ILE A N 1
ATOM 1538 C CA . ILE A 1 188 ? -30.869 -12.035 10.377 1.00 83.88 188 ILE A CA 1
ATOM 1539 C C . ILE A 1 188 ? -29.333 -12.172 10.369 1.00 83.88 188 ILE A C 1
ATOM 1541 O O . ILE A 1 188 ? -28.770 -12.963 9.609 1.00 83.88 188 ILE A O 1
ATOM 1545 N N . ILE A 1 189 ? -28.623 -11.418 11.214 1.00 85.81 189 ILE A N 1
ATOM 1546 C CA . ILE A 1 189 ? -27.159 -11.443 11.265 1.00 85.81 189 ILE A CA 1
ATOM 1547 C C . ILE A 1 189 ? -26.690 -12.768 11.876 1.00 85.81 189 ILE A C 1
ATOM 1549 O O .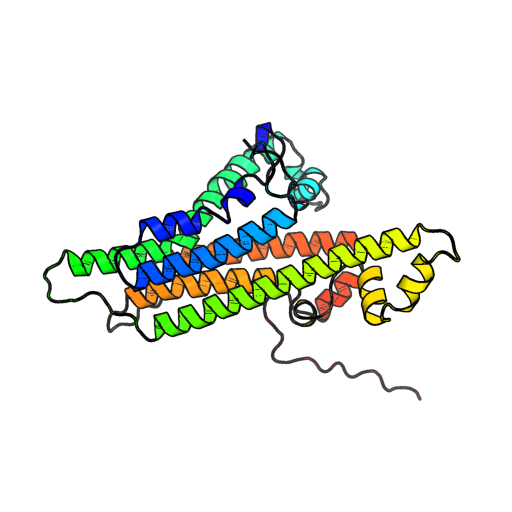 ILE A 1 189 ? -27.147 -13.192 12.934 1.00 85.81 189 ILE A O 1
ATOM 1553 N N . SER A 1 190 ? -25.733 -13.426 11.217 1.00 86.56 190 SER A N 1
ATOM 1554 C CA . SER A 1 190 ? -25.152 -14.662 11.746 1.00 86.56 190 SER A CA 1
ATOM 1555 C C . SER A 1 190 ? -24.396 -14.416 13.060 1.00 86.56 190 SER A C 1
ATOM 1557 O O . SER A 1 190 ? -23.749 -13.379 13.230 1.00 86.56 190 SER A O 1
ATOM 1559 N N . LYS A 1 191 ? -24.387 -15.407 13.964 1.00 86.94 191 LYS A N 1
ATOM 1560 C CA . LYS A 1 191 ? -23.668 -15.322 15.253 1.00 86.94 191 LYS A CA 1
ATOM 1561 C C . LYS A 1 191 ? -22.181 -14.975 15.096 1.00 86.94 191 LYS A C 1
ATOM 1563 O O . LYS A 1 191 ? -21.618 -14.270 15.929 1.00 86.94 191 LYS A O 1
ATOM 1568 N N . SER A 1 192 ? -21.526 -15.461 14.037 1.00 86.50 192 SER A N 1
ATOM 1569 C CA . SER A 1 192 ? -20.115 -15.150 13.774 1.00 86.50 192 SER A CA 1
ATOM 1570 C C . SER A 1 192 ? -19.919 -13.683 13.388 1.00 86.50 192 SER A C 1
ATOM 1572 O O . SER A 1 192 ? -19.008 -13.032 13.894 1.00 86.50 192 SER A O 1
ATOM 1574 N N . THR A 1 193 ?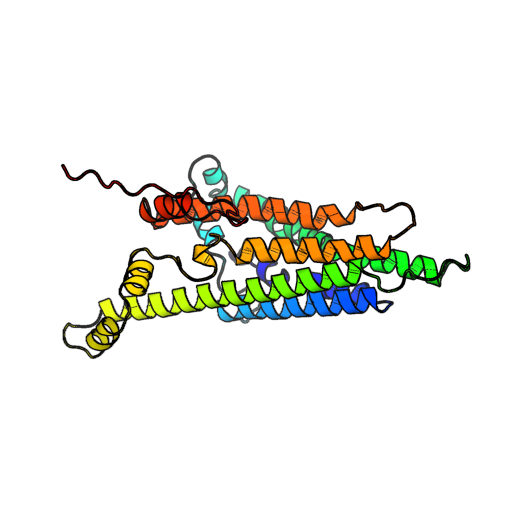 -20.802 -13.134 12.553 1.00 90.06 193 THR A N 1
ATOM 1575 C CA . THR A 1 193 ? -20.781 -11.715 12.173 1.00 90.06 193 THR A CA 1
ATOM 1576 C C . THR A 1 193 ? -21.072 -10.808 13.368 1.00 90.06 193 THR A C 1
ATOM 1578 O O . THR A 1 193 ? -20.372 -9.817 13.573 1.00 90.06 193 THR A O 1
ATOM 1581 N N . GLU A 1 194 ? -22.055 -11.164 14.197 1.00 89.44 194 GLU A N 1
ATOM 1582 C CA . GLU A 1 194 ? -22.363 -10.430 15.427 1.00 89.44 194 GLU A CA 1
ATOM 1583 C C . GLU A 1 194 ? -21.167 -10.413 16.391 1.00 89.44 194 GLU A C 1
ATOM 1585 O O . GLU A 1 194 ? -20.820 -9.364 16.949 1.00 89.44 194 GLU A O 1
ATOM 1590 N N . LYS A 1 195 ? -20.468 -11.549 16.526 1.00 91.94 195 LYS A N 1
ATOM 1591 C CA . LYS A 1 195 ? -19.225 -11.630 17.297 1.00 91.94 195 LYS A CA 1
ATOM 1592 C C . LYS A 1 195 ? -18.159 -10.678 16.750 1.00 91.94 195 LYS A C 1
ATOM 1594 O O . LYS A 1 195 ? -17.570 -9.936 17.530 1.00 91.94 195 LYS A O 1
ATOM 1599 N N . GLU A 1 196 ? -17.921 -10.646 15.439 1.00 94.00 196 GLU A N 1
ATOM 1600 C CA . GLU A 1 196 ? -16.938 -9.726 14.841 1.00 94.00 196 GLU A CA 1
ATOM 1601 C C . GLU A 1 196 ? -17.298 -8.248 15.056 1.00 94.00 196 GLU A C 1
ATOM 1603 O O . GLU A 1 196 ? -16.422 -7.429 15.350 1.00 94.00 196 GLU A O 1
ATOM 1608 N N . PHE A 1 197 ? -18.580 -7.886 14.961 1.00 94.81 197 PHE A N 1
ATOM 1609 C CA . PHE A 1 197 ? -19.033 -6.519 15.237 1.00 94.81 197 PHE A CA 1
ATOM 1610 C C . PHE A 1 197 ? -18.835 -6.127 16.700 1.00 94.81 197 PHE A C 1
ATOM 1612 O O . PHE A 1 197 ? -18.371 -5.015 16.978 1.00 94.81 197 PHE A O 1
ATOM 1619 N N . THR A 1 198 ? -19.113 -7.056 17.613 1.00 92.56 198 THR A N 1
ATOM 1620 C CA . THR A 1 198 ? -18.913 -6.885 19.056 1.00 92.56 198 THR A CA 1
ATOM 1621 C C . THR A 1 198 ? -17.430 -6.809 19.422 1.00 92.56 198 THR A C 1
ATOM 1623 O O . THR A 1 198 ? -17.036 -6.028 20.287 1.00 92.56 198 THR A O 1
ATOM 1626 N N . ASP A 1 199 ? -16.580 -7.598 18.764 1.00 94.62 199 ASP A N 1
ATOM 1627 C CA . ASP A 1 199 ? -15.126 -7.554 18.938 1.00 94.62 199 ASP A CA 1
ATOM 1628 C C . ASP A 1 199 ? -14.517 -6.286 18.312 1.00 94.62 199 ASP A C 1
ATOM 1630 O O . ASP A 1 199 ? -13.525 -5.754 18.808 1.00 94.62 199 ASP A O 1
ATOM 1634 N N . GLY A 1 200 ? -15.145 -5.754 17.261 1.00 95.31 200 GLY A N 1
ATOM 1635 C CA . GLY A 1 200 ? -14.858 -4.442 16.683 1.00 95.31 200 GLY A CA 1
ATOM 1636 C C . GLY A 1 200 ? -13.861 -4.436 15.520 1.00 95.31 200 GLY A C 1
ATOM 1637 O O . GLY A 1 200 ? -13.632 -3.367 14.935 1.00 95.31 200 GLY A O 1
ATOM 1638 N N . PHE A 1 201 ? -13.323 -5.594 15.136 1.00 96.44 201 PHE A N 1
ATOM 1639 C CA . PHE A 1 201 ? -12.373 -5.785 14.033 1.00 96.44 201 PHE A CA 1
ATOM 1640 C C . PHE A 1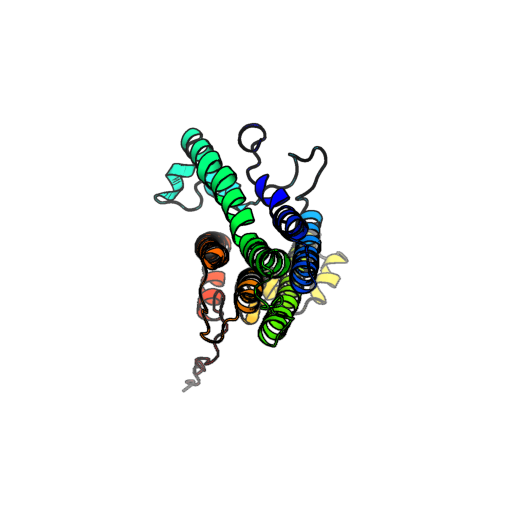 201 ? -12.706 -7.037 13.206 1.00 96.44 201 PHE A C 1
ATOM 1642 O O . PHE A 1 201 ? -13.285 -7.985 13.732 1.00 96.44 201 PHE A O 1
ATOM 1649 N N . CYS A 1 202 ? -12.337 -7.022 11.921 1.00 96.19 202 CYS A N 1
ATOM 1650 C CA . CYS A 1 202 ? -12.592 -8.124 10.996 1.00 96.19 202 CYS A CA 1
ATOM 1651 C C . CYS A 1 202 ? -11.718 -9.335 11.349 1.00 96.19 202 CYS A C 1
ATOM 1653 O O . CYS A 1 202 ? -10.519 -9.183 11.592 1.00 96.19 202 CYS A O 1
ATOM 1655 N N . GLN A 1 203 ? -12.328 -10.520 11.394 1.00 95.06 203 GLN A N 1
ATOM 1656 C CA . GLN A 1 203 ? -11.657 -11.786 11.733 1.00 95.06 203 GLN A CA 1
ATOM 1657 C C . GLN A 1 203 ? -11.922 -12.898 10.706 1.00 95.06 203 GLN A C 1
ATOM 1659 O O . GLN A 1 203 ? -11.466 -14.024 10.901 1.00 95.06 203 GLN A O 1
ATOM 1664 N N . SER A 1 204 ? -12.638 -12.597 9.621 1.00 93.69 204 SER A N 1
ATOM 1665 C CA . SER A 1 204 ? -13.030 -13.535 8.566 1.00 93.69 204 SER A CA 1
ATOM 1666 C C . SER A 1 204 ? -12.304 -13.269 7.244 1.00 93.69 204 SER A C 1
ATOM 1668 O O . SER A 1 204 ? -11.599 -12.273 7.069 1.00 93.69 204 SER A O 1
ATOM 1670 N N . GLY A 1 205 ? -12.446 -14.196 6.292 1.00 95.56 205 GLY A N 1
ATOM 1671 C CA . GLY A 1 205 ? -11.816 -14.081 4.978 1.00 95.56 205 GLY A CA 1
ATOM 1672 C C . GLY A 1 205 ? -10.291 -14.060 5.080 1.00 95.56 205 GLY A C 1
ATOM 1673 O O . GLY A 1 205 ? -9.698 -14.881 5.779 1.00 95.56 205 GLY A O 1
ATOM 1674 N N . LEU A 1 206 ? -9.645 -13.102 4.413 1.00 97.19 206 LEU A N 1
ATOM 1675 C CA . LEU A 1 206 ? -8.185 -12.976 4.445 1.00 97.19 206 LEU A CA 1
ATOM 1676 C C . LEU A 1 206 ? -7.668 -12.613 5.846 1.00 97.19 206 LEU A C 1
ATOM 1678 O O . LEU A 1 206 ? -6.574 -13.037 6.220 1.00 97.19 206 LEU A O 1
ATOM 1682 N N . PHE A 1 207 ? -8.480 -11.913 6.647 1.00 97.12 207 PHE A N 1
ATOM 1683 C CA . PHE A 1 207 ? -8.162 -11.571 8.035 1.00 97.12 207 PHE A CA 1
ATOM 1684 C C . PHE A 1 207 ? -8.178 -12.791 8.971 1.00 97.12 207 PHE A C 1
ATOM 1686 O O . PHE A 1 207 ? -7.643 -12.723 10.074 1.00 97.12 207 PHE A O 1
ATOM 1693 N N . ALA A 1 208 ? -8.727 -13.935 8.556 1.00 95.75 208 ALA A N 1
ATOM 1694 C CA . ALA A 1 208 ? -8.579 -15.185 9.306 1.00 95.75 208 ALA A CA 1
ATOM 1695 C C . ALA A 1 208 ? -7.202 -15.847 9.088 1.00 95.75 208 ALA A C 1
ATOM 1697 O O . ALA A 1 208 ? -6.769 -16.652 9.911 1.00 95.75 208 ALA A O 1
ATOM 1698 N N . ILE A 1 209 ? -6.516 -15.512 7.988 1.00 95.75 209 ILE A N 1
ATOM 1699 C CA . ILE A 1 209 ? -5.253 -16.135 7.563 1.00 95.75 209 ILE A CA 1
ATOM 1700 C C . ILE A 1 209 ? -4.055 -15.301 8.025 1.00 95.75 209 ILE A C 1
ATOM 1702 O O . ILE A 1 209 ? -3.105 -15.836 8.597 1.00 95.75 209 ILE A O 1
ATOM 1706 N N . VAL A 1 210 ? -4.105 -13.986 7.797 1.00 96.88 210 VAL A N 1
ATOM 1707 C CA . VAL A 1 210 ? -3.096 -13.010 8.234 1.00 96.88 210 VAL A CA 1
ATOM 1708 C C . VAL A 1 210 ? -3.795 -11.751 8.739 1.00 96.88 210 VAL A C 1
ATOM 1710 O O . VAL A 1 210 ? -4.844 -11.379 8.229 1.00 96.88 210 VAL A O 1
ATOM 1713 N N . ARG A 1 211 ? -3.231 -11.058 9.733 1.00 96.88 211 ARG A N 1
ATOM 1714 C CA . ARG A 1 211 ? -3.900 -9.903 10.365 1.00 96.88 211 ARG A CA 1
ATOM 1715 C C . ARG A 1 211 ? -3.927 -8.655 9.491 1.00 96.88 211 ARG A C 1
ATOM 1717 O O . ARG A 1 211 ? -4.787 -7.796 9.670 1.00 96.88 211 ARG A O 1
ATOM 1724 N N . LYS A 1 212 ? -2.967 -8.525 8.573 1.00 97.25 212 LYS A N 1
ATOM 1725 C CA . LYS A 1 212 ? -2.859 -7.382 7.656 1.00 97.25 212 LYS A CA 1
ATOM 1726 C C . LYS A 1 212 ? -2.626 -7.865 6.220 1.00 97.25 212 LYS A C 1
ATOM 1728 O O . LYS A 1 212 ? -1.529 -7.692 5.689 1.00 97.25 212 LYS A O 1
ATOM 1733 N N . PRO A 1 213 ? -3.638 -8.486 5.588 1.00 97.62 213 PRO A N 1
ATOM 1734 C CA . PRO A 1 213 ? -3.495 -9.064 4.254 1.00 97.62 213 PRO A CA 1
ATOM 1735 C C . PRO A 1 213 ? -3.175 -8.013 3.191 1.00 97.62 213 PRO A C 1
ATOM 1737 O O . PRO A 1 213 ? -2.342 -8.262 2.329 1.00 97.62 213 PRO A O 1
ATOM 1740 N N . ASN A 1 214 ? -3.747 -6.812 3.301 1.00 96.75 214 ASN A N 1
ATOM 1741 C CA . ASN A 1 214 ? -3.420 -5.693 2.419 1.00 96.75 214 ASN A CA 1
ATOM 1742 C C . ASN A 1 214 ? -1.955 -5.238 2.564 1.00 96.75 214 ASN A C 1
ATOM 1744 O O . ASN A 1 214 ? -1.299 -4.969 1.570 1.00 96.75 214 ASN A O 1
ATOM 1748 N N . TYR A 1 215 ? -1.405 -5.216 3.781 1.00 97.19 215 TYR A N 1
ATOM 1749 C CA . TYR A 1 215 ? 0.003 -4.854 4.006 1.00 97.19 215 TYR A CA 1
ATOM 1750 C C . TYR A 1 215 ? 0.957 -5.925 3.465 1.00 97.19 215 TYR A C 1
ATOM 1752 O O . TYR A 1 215 ? 2.026 -5.607 2.952 1.00 97.19 215 TYR A O 1
ATOM 1760 N N . ALA A 1 216 ? 0.601 -7.203 3.615 1.00 97.38 216 ALA A N 1
ATOM 1761 C CA . ALA A 1 216 ? 1.384 -8.305 3.064 1.00 97.38 216 ALA A CA 1
ATOM 1762 C C . ALA A 1 216 ? 1.371 -8.281 1.528 1.00 97.38 216 ALA A C 1
ATOM 1764 O O . ALA A 1 216 ? 2.418 -8.426 0.902 1.00 97.38 216 ALA A O 1
ATOM 1765 N N . ALA A 1 217 ? 0.199 -8.042 0.934 1.00 97.88 217 ALA A N 1
ATOM 1766 C CA . ALA A 1 217 ? 0.040 -7.922 -0.507 1.00 97.88 217 ALA A CA 1
ATOM 1767 C C . ALA A 1 217 ? 0.792 -6.711 -1.076 1.00 97.88 217 ALA A C 1
ATOM 1769 O O . ALA A 1 217 ? 1.532 -6.880 -2.035 1.00 97.88 217 ALA A O 1
ATOM 1770 N N . GLU A 1 218 ? 0.707 -5.534 -0.448 1.00 97.88 218 GLU A N 1
ATOM 1771 C CA . GLU A 1 218 ? 1.454 -4.340 -0.871 1.00 97.88 218 GLU A CA 1
ATOM 1772 C C . GLU A 1 218 ? 2.972 -4.597 -0.878 1.00 97.88 218 GLU A C 1
ATOM 1774 O O . GLU A 1 218 ? 3.661 -4.276 -1.841 1.00 97.88 218 GLU A O 1
ATOM 1779 N N . GLN A 1 219 ? 3.516 -5.251 0.155 1.00 97.88 219 GLN A N 1
ATOM 1780 C CA . GLN A 1 219 ? 4.934 -5.637 0.159 1.00 97.88 219 GLN A CA 1
ATOM 1781 C C . GLN A 1 219 ? 5.265 -6.579 -1.011 1.00 97.88 219 GLN A C 1
ATOM 1783 O O . GLN A 1 219 ? 6.279 -6.392 -1.683 1.00 97.88 219 GLN A O 1
ATOM 1788 N N . LEU A 1 220 ? 4.394 -7.553 -1.299 1.00 98.00 220 LEU A N 1
ATOM 1789 C CA . LEU A 1 220 ? 4.576 -8.472 -2.422 1.00 98.00 220 LEU A CA 1
ATOM 1790 C C . LEU A 1 220 ? 4.488 -7.766 -3.784 1.00 98.00 220 LEU A C 1
ATOM 1792 O O . LEU A 1 220 ? 5.258 -8.123 -4.672 1.00 98.00 220 LEU A O 1
ATOM 1796 N N . VAL A 1 221 ? 3.627 -6.755 -3.950 1.00 98.50 221 VAL A N 1
ATOM 1797 C CA . VAL A 1 221 ? 3.550 -5.920 -5.166 1.00 98.50 221 VAL A CA 1
ATOM 1798 C C . VAL A 1 221 ? 4.929 -5.345 -5.487 1.00 98.50 221 VAL A C 1
ATOM 1800 O O . VAL A 1 221 ? 5.443 -5.552 -6.583 1.00 98.50 221 VAL A O 1
ATOM 1803 N N . TRP A 1 222 ? 5.577 -4.693 -4.523 1.00 98.44 222 TRP A N 1
ATOM 1804 C CA . TRP A 1 222 ? 6.851 -4.009 -4.768 1.00 98.44 222 TRP A CA 1
ATOM 1805 C C . TRP A 1 222 ? 8.060 -4.946 -4.825 1.00 98.44 222 TRP A C 1
ATOM 1807 O O . TRP A 1 222 ? 8.994 -4.683 -5.582 1.00 98.44 222 TRP A O 1
ATOM 1817 N N . ILE A 1 223 ? 8.025 -6.077 -4.110 1.00 98.19 223 ILE A N 1
ATOM 1818 C CA . ILE A 1 223 ? 8.999 -7.164 -4.303 1.00 98.19 223 ILE A CA 1
ATOM 1819 C C . ILE A 1 223 ? 8.894 -7.711 -5.734 1.00 98.19 223 ILE A C 1
ATOM 1821 O O . ILE A 1 223 ? 9.907 -7.882 -6.407 1.00 98.19 223 ILE A O 1
ATOM 1825 N N . SER A 1 224 ? 7.672 -7.939 -6.224 1.00 98.31 224 SER A N 1
ATOM 1826 C CA . SER A 1 224 ? 7.430 -8.425 -7.589 1.00 98.31 224 SER A CA 1
ATOM 1827 C C . SER A 1 224 ? 7.837 -7.386 -8.631 1.00 98.31 224 SER A C 1
ATOM 1829 O O . SER A 1 224 ? 8.434 -7.732 -9.643 1.00 98.31 224 SER A O 1
ATOM 1831 N N . PHE A 1 225 ? 7.581 -6.103 -8.363 1.00 98.50 225 PHE A N 1
ATOM 1832 C CA . PHE A 1 225 ? 7.986 -5.011 -9.243 1.00 98.50 225 PHE A CA 1
ATOM 1833 C C . PHE A 1 225 ? 9.509 -4.934 -9.409 1.00 98.50 225 PHE A C 1
ATOM 1835 O O . PHE A 1 225 ? 10.015 -4.736 -10.512 1.00 98.50 225 PHE A O 1
ATOM 1842 N N . TYR A 1 226 ? 10.252 -5.167 -8.325 1.00 98.19 226 TYR A N 1
ATOM 1843 C CA . TYR A 1 226 ? 11.709 -5.247 -8.361 1.00 98.19 226 TYR A CA 1
ATOM 1844 C C . TYR A 1 226 ? 12.230 -6.378 -9.263 1.00 98.19 226 TYR A C 1
ATOM 1846 O O . TYR A 1 226 ? 13.238 -6.182 -9.946 1.00 98.19 226 TYR A O 1
ATOM 1854 N N . LEU A 1 227 ? 11.540 -7.524 -9.344 1.00 96.94 227 LEU A N 1
ATOM 1855 C CA . LEU A 1 227 ? 11.968 -8.650 -10.186 1.00 96.94 227 LEU A CA 1
ATOM 1856 C C . LEU A 1 227 ? 12.070 -8.287 -11.676 1.00 96.94 227 LEU A C 1
ATOM 1858 O O . LEU A 1 227 ? 12.921 -8.849 -12.361 1.00 96.94 227 LEU A O 1
ATOM 1862 N N . PHE A 1 228 ? 11.300 -7.310 -12.170 1.00 96.75 228 PHE A N 1
ATOM 1863 C CA . PHE A 1 228 ? 11.454 -6.807 -13.542 1.00 96.75 228 PHE A CA 1
ATOM 1864 C C . PHE A 1 228 ? 12.827 -6.169 -13.792 1.00 96.75 228 PHE A C 1
ATOM 1866 O O . PHE A 1 228 ? 13.384 -6.308 -14.879 1.00 96.75 228 PHE A O 1
ATOM 1873 N N . SER A 1 229 ? 13.415 -5.508 -12.789 1.00 95.38 229 SER A N 1
ATOM 1874 C CA . SER A 1 229 ? 14.773 -4.963 -12.921 1.00 95.38 229 SER A CA 1
ATOM 1875 C C . SER A 1 229 ? 15.820 -6.072 -13.023 1.00 95.38 229 SER A C 1
ATOM 1877 O O . SER A 1 229 ? 16.738 -5.982 -13.831 1.00 95.38 229 SER A O 1
ATOM 1879 N N . VAL A 1 230 ? 15.646 -7.159 -12.263 1.00 94.38 230 VAL A N 1
ATOM 1880 C CA . VAL A 1 230 ? 16.512 -8.344 -12.337 1.00 94.38 230 VAL A CA 1
ATOM 1881 C C . VAL A 1 230 ? 16.354 -9.028 -13.696 1.00 94.38 230 VAL A C 1
ATOM 1883 O O . VAL A 1 230 ? 17.347 -9.407 -14.312 1.00 94.38 230 VAL A O 1
ATOM 1886 N N . ALA A 1 231 ? 15.118 -9.129 -14.195 1.00 93.19 231 ALA A N 1
ATOM 1887 C CA . ALA A 1 231 ? 14.818 -9.673 -15.515 1.00 93.19 231 ALA A CA 1
ATOM 1888 C C . ALA A 1 231 ? 15.460 -8.852 -16.645 1.00 93.19 231 ALA A C 1
ATOM 1890 O O . ALA A 1 231 ? 15.922 -9.432 -17.627 1.00 93.19 231 ALA A O 1
ATOM 1891 N N . ALA A 1 232 ? 15.531 -7.524 -16.497 1.00 91.88 232 ALA A N 1
ATOM 1892 C CA . ALA A 1 232 ? 16.193 -6.636 -17.450 1.00 91.88 232 ALA A CA 1
ATOM 1893 C C . ALA A 1 232 ? 17.717 -6.786 -17.453 1.00 91.88 232 ALA A C 1
ATOM 1895 O O . ALA A 1 232 ? 18.335 -6.786 -18.516 1.00 91.88 232 ALA A O 1
ATOM 1896 N N . SER A 1 233 ? 18.314 -6.957 -16.273 1.00 84.06 233 SER A N 1
ATOM 1897 C CA . SER A 1 233 ? 19.760 -7.109 -16.092 1.00 84.06 233 SER A CA 1
ATOM 1898 C C . SER A 1 233 ? 20.288 -8.523 -16.365 1.00 84.06 233 SER A C 1
ATOM 1900 O O . SER A 1 233 ? 21.448 -8.788 -16.056 1.00 84.06 233 SER A O 1
ATOM 1902 N N . ALA A 1 234 ? 19.469 -9.444 -16.887 1.00 65.38 234 ALA A N 1
ATOM 1903 C CA . ALA A 1 234 ? 19.826 -10.854 -17.034 1.00 65.38 234 ALA A CA 1
ATOM 1904 C C . ALA A 1 234 ? 21.033 -11.068 -17.976 1.00 65.38 234 ALA A C 1
ATOM 1906 O O . ALA A 1 234 ? 20.896 -11.245 -19.183 1.00 65.38 234 ALA A O 1
ATOM 1907 N N . SER A 1 235 ? 22.226 -11.076 -17.379 1.00 60.66 235 SER A N 1
ATOM 1908 C CA . SER A 1 235 ? 23.479 -11.610 -17.915 1.00 60.66 235 SER A CA 1
ATOM 1909 C C . SER A 1 235 ? 23.582 -13.108 -17.562 1.00 60.66 235 SER A C 1
ATOM 1911 O O . SER A 1 235 ? 22.949 -13.536 -16.590 1.00 60.66 235 SER A O 1
ATOM 1913 N N . PRO A 1 236 ? 24.375 -13.935 -18.278 1.00 55.12 236 PRO A N 1
ATOM 1914 C CA . PRO A 1 236 ? 24.541 -15.362 -17.968 1.00 55.12 236 PRO A CA 1
ATOM 1915 C C . PRO A 1 236 ? 24.987 -15.653 -16.523 1.00 55.12 236 PRO A C 1
ATOM 1917 O O . PRO A 1 236 ? 24.732 -16.735 -15.998 1.00 55.12 236 PRO A O 1
ATOM 1920 N N . SER A 1 237 ? 25.618 -14.684 -15.854 1.00 58.56 237 SER A N 1
ATOM 1921 C CA . SER A 1 237 ? 25.816 -14.675 -14.405 1.00 58.56 237 SER A CA 1
ATOM 1922 C C . SER A 1 237 ? 24.628 -13.979 -13.732 1.00 58.56 237 SER A C 1
ATOM 1924 O O . SER A 1 237 ? 24.524 -12.754 -13.716 1.00 58.56 237 SER A O 1
ATOM 1926 N N . LEU A 1 238 ? 23.707 -14.763 -13.173 1.00 57.78 238 LEU A N 1
ATOM 1927 C CA . LEU A 1 238 ? 22.470 -14.283 -12.554 1.00 57.78 238 LEU A CA 1
ATOM 1928 C C . LEU A 1 238 ? 22.755 -13.343 -11.359 1.00 57.78 238 LEU A C 1
ATOM 1930 O O . LEU A 1 238 ? 22.943 -13.792 -10.229 1.00 57.78 238 LEU A O 1
ATOM 1934 N N . HIS A 1 239 ? 22.784 -12.029 -11.588 1.00 72.56 239 HIS A N 1
ATOM 1935 C CA . HIS A 1 239 ? 22.882 -11.036 -10.517 1.00 72.56 239 HIS A CA 1
ATOM 1936 C C . HIS A 1 239 ? 21.473 -10.750 -9.989 1.00 72.56 239 HIS A C 1
ATOM 1938 O O . HIS A 1 239 ? 20.741 -9.926 -10.527 1.00 72.56 239 HIS A O 1
ATOM 1944 N N . LEU A 1 240 ? 21.082 -11.453 -8.923 1.00 83.62 240 LEU A N 1
ATOM 1945 C CA . LEU A 1 240 ? 19.765 -11.311 -8.281 1.00 83.62 240 LEU A CA 1
ATOM 1946 C C . LEU A 1 240 ? 19.579 -9.977 -7.535 1.00 83.62 240 LEU A C 1
ATOM 1948 O O . LEU A 1 240 ? 18.472 -9.660 -7.088 1.00 83.62 240 LEU A O 1
ATOM 1952 N N . TRP A 1 241 ? 20.654 -9.203 -7.376 1.00 91.38 241 TRP A N 1
ATOM 1953 C CA . TRP A 1 241 ? 20.651 -7.945 -6.643 1.00 91.38 241 TRP A CA 1
ATOM 1954 C C . TRP A 1 241 ? 21.145 -6.771 -7.489 1.00 91.38 241 TRP A C 1
ATOM 1956 O O . TRP A 1 241 ? 22.235 -6.822 -8.054 1.00 91.38 241 TRP A O 1
ATOM 1966 N N . ASN A 1 242 ? 20.375 -5.685 -7.501 1.00 93.19 242 ASN A N 1
ATOM 1967 C CA . ASN A 1 242 ? 20.817 -4.364 -7.934 1.00 93.19 242 ASN A CA 1
ATOM 1968 C C . ASN A 1 242 ? 20.321 -3.292 -6.944 1.00 93.19 242 ASN A C 1
ATOM 1970 O O . ASN A 1 242 ? 19.489 -3.556 -6.074 1.00 93.19 242 ASN A O 1
ATOM 1974 N N . TRP A 1 243 ? 20.836 -2.068 -7.071 1.00 95.31 243 TRP A N 1
ATOM 1975 C CA . TRP A 1 243 ? 20.583 -0.983 -6.116 1.00 95.31 243 TRP A CA 1
ATOM 1976 C C . TRP A 1 243 ? 19.095 -0.623 -5.962 1.00 95.31 243 TRP A C 1
ATOM 1978 O O . TRP A 1 243 ? 18.694 -0.206 -4.876 1.00 95.31 243 TRP A O 1
ATOM 1988 N N . SER A 1 244 ? 18.257 -0.826 -6.990 1.00 96.50 244 SER A N 1
ATOM 1989 C CA . SER A 1 244 ? 16.818 -0.517 -6.920 1.00 96.50 244 SER A CA 1
ATOM 1990 C C . SER A 1 244 ? 16.068 -1.392 -5.907 1.00 96.50 244 SER A C 1
ATOM 1992 O O . SER A 1 244 ? 15.011 -1.002 -5.405 1.00 96.50 244 SER A O 1
ATOM 1994 N N . GLY A 1 245 ? 16.654 -2.530 -5.507 1.00 96.62 245 GLY A N 1
ATOM 1995 C CA . GLY A 1 245 ? 16.119 -3.406 -4.465 1.00 96.62 245 GLY A CA 1
ATOM 1996 C C . GLY A 1 245 ? 15.996 -2.729 -3.098 1.00 96.62 245 GLY A C 1
ATOM 1997 O O . GLY A 1 245 ? 15.130 -3.091 -2.300 1.00 96.62 245 GLY A O 1
ATOM 1998 N N . CYS A 1 246 ? 16.778 -1.676 -2.836 1.00 97.56 246 CYS A N 1
ATOM 1999 C CA . CYS A 1 246 ? 16.631 -0.873 -1.623 1.00 97.56 246 CYS A CA 1
ATOM 2000 C C . CYS A 1 246 ? 15.213 -0.296 -1.473 1.00 97.56 246 CYS A C 1
ATOM 2002 O O . CYS A 1 246 ? 14.739 -0.164 -0.347 1.00 97.56 246 CYS A O 1
ATOM 2004 N N . GLY A 1 247 ? 14.511 -0.000 -2.576 1.00 97.69 247 GLY A N 1
ATOM 2005 C CA . GLY A 1 247 ? 13.154 0.547 -2.538 1.00 97.69 247 GLY A CA 1
ATOM 2006 C C . GLY A 1 247 ? 12.162 -0.367 -1.823 1.00 97.69 247 GLY A C 1
ATOM 2007 O O . GLY A 1 247 ? 11.559 0.040 -0.828 1.00 97.69 247 GLY A O 1
ATOM 2008 N N . PHE A 1 248 ? 12.023 -1.621 -2.270 1.00 97.69 248 PHE A N 1
ATOM 2009 C CA . PHE A 1 248 ? 11.092 -2.555 -1.627 1.00 97.69 248 PHE A CA 1
ATOM 2010 C C . PHE A 1 248 ? 11.547 -2.934 -0.208 1.00 97.69 248 PHE A C 1
ATOM 2012 O O . PHE A 1 248 ? 10.703 -3.148 0.661 1.00 97.69 248 PHE A O 1
ATOM 2019 N N . VAL A 1 249 ? 12.860 -2.987 0.062 1.00 98.25 249 VAL A N 1
ATOM 2020 C CA . VAL A 1 249 ? 13.387 -3.269 1.410 1.00 98.25 249 VAL A CA 1
ATOM 2021 C C . VAL A 1 249 ? 12.972 -2.175 2.391 1.00 98.25 249 VAL A C 1
ATOM 2023 O O . VAL A 1 249 ? 12.427 -2.470 3.457 1.00 98.25 249 VAL A O 1
ATOM 2026 N N . LEU A 1 250 ? 13.175 -0.909 2.020 1.00 98.06 250 LEU A N 1
ATOM 2027 C CA . LEU A 1 250 ? 12.771 0.240 2.830 1.00 98.06 250 LEU A CA 1
ATOM 2028 C C . LEU A 1 250 ? 11.254 0.290 3.014 1.00 98.06 250 LEU A C 1
ATOM 2030 O O . LEU A 1 250 ? 10.777 0.589 4.110 1.00 98.06 250 LEU A O 1
ATOM 2034 N N . LEU A 1 251 ? 10.494 -0.069 1.977 1.00 97.56 251 LEU A N 1
ATOM 2035 C CA . LEU A 1 251 ? 9.048 -0.200 2.077 1.00 97.56 251 LEU A CA 1
ATOM 2036 C C . LEU A 1 251 ? 8.655 -1.274 3.103 1.00 97.56 251 LEU A C 1
ATOM 2038 O O . LEU A 1 251 ? 7.850 -1.002 3.989 1.00 97.56 251 LEU A O 1
ATOM 2042 N N . CYS A 1 252 ? 9.254 -2.466 3.054 1.00 97.50 252 CYS A N 1
ATOM 2043 C CA . CYS A 1 252 ? 8.985 -3.527 4.030 1.00 97.50 252 CYS A CA 1
ATOM 2044 C C . CYS A 1 252 ? 9.315 -3.078 5.465 1.00 97.50 252 CYS A C 1
ATOM 2046 O O . CYS A 1 252 ? 8.542 -3.330 6.389 1.00 97.50 252 CYS A O 1
ATOM 2048 N N . MET A 1 253 ? 10.416 -2.342 5.665 1.00 97.12 253 MET A N 1
ATOM 2049 C CA . MET A 1 253 ? 10.760 -1.760 6.971 1.00 97.12 253 MET A CA 1
ATOM 2050 C C . MET A 1 253 ? 9.720 -0.733 7.444 1.00 97.12 253 MET A C 1
ATOM 2052 O O . MET A 1 253 ? 9.306 -0.763 8.607 1.00 97.12 253 MET A O 1
ATOM 2056 N N . LEU A 1 254 ? 9.241 0.137 6.548 1.00 96.25 254 LEU A N 1
ATOM 2057 C CA . LEU A 1 254 ? 8.158 1.078 6.842 1.00 96.25 254 LEU A CA 1
ATOM 2058 C C . LEU A 1 254 ? 6.882 0.333 7.262 1.00 96.25 254 LEU A C 1
ATOM 2060 O O . LEU A 1 254 ? 6.247 0.695 8.257 1.00 96.25 254 LEU A O 1
ATOM 2064 N N . PHE A 1 255 ? 6.525 -0.733 6.544 1.00 95.81 255 PHE A N 1
ATOM 2065 C CA . PHE A 1 255 ? 5.379 -1.579 6.863 1.00 95.81 255 PHE A CA 1
ATOM 2066 C C . PHE A 1 255 ? 5.562 -2.329 8.183 1.00 95.81 255 PHE A C 1
ATOM 2068 O O . PHE A 1 255 ? 4.599 -2.458 8.937 1.00 95.81 255 PHE A O 1
ATOM 2075 N N . GLN A 1 256 ? 6.773 -2.750 8.543 1.00 95.19 256 GLN A N 1
ATOM 2076 C CA . GLN A 1 256 ? 7.047 -3.329 9.858 1.00 95.19 256 GLN A CA 1
ATOM 2077 C C . GLN A 1 25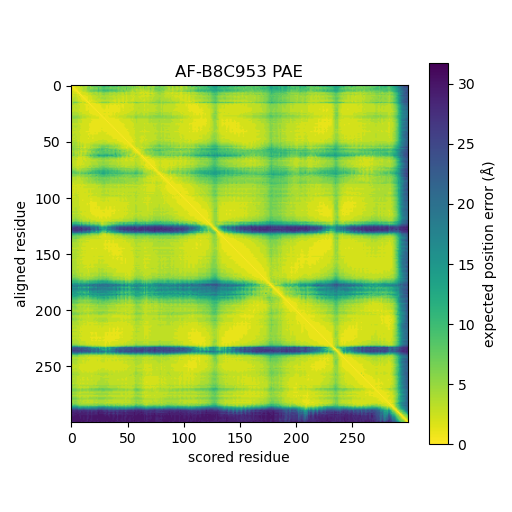6 ? 6.776 -2.315 10.983 1.00 95.19 256 GLN A C 1
ATOM 2079 O O . GLN A 1 256 ? 6.065 -2.631 11.942 1.00 95.19 256 GLN A O 1
ATOM 2084 N N . GLY A 1 257 ? 7.256 -1.076 10.833 1.00 93.44 257 GLY A N 1
ATOM 2085 C CA . GLY A 1 257 ? 6.989 0.012 11.779 1.00 93.44 257 GLY A CA 1
ATOM 2086 C C . GLY A 1 257 ? 5.503 0.380 11.860 1.00 93.44 257 GLY A C 1
ATOM 2087 O O . GLY A 1 257 ? 4.924 0.438 12.949 1.00 93.44 257 GLY A O 1
ATOM 2088 N N . SER A 1 258 ? 4.838 0.555 10.712 1.00 93.25 258 SER A N 1
ATOM 2089 C CA . SER A 1 258 ? 3.399 0.846 10.670 1.00 93.25 258 SER A CA 1
ATOM 2090 C C . SER A 1 258 ? 2.553 -0.318 11.191 1.00 93.25 258 SER A C 1
ATOM 2092 O O . SER A 1 258 ? 1.480 -0.093 11.763 1.00 93.25 258 SER A O 1
ATOM 2094 N N . GLY A 1 259 ? 2.988 -1.555 10.969 1.00 94.69 259 GLY A N 1
ATOM 2095 C CA . GLY A 1 259 ? 2.353 -2.760 11.483 1.00 94.69 259 GLY A CA 1
ATOM 2096 C C . GLY A 1 259 ? 2.357 -2.752 12.997 1.00 94.69 259 GLY A C 1
ATOM 2097 O O . GLY A 1 259 ? 1.292 -2.788 13.606 1.00 94.69 259 GLY A O 1
ATOM 2098 N N . TRP A 1 260 ? 3.537 -2.597 13.598 1.00 94.81 260 TRP A N 1
ATOM 2099 C CA . TRP A 1 260 ? 3.686 -2.475 15.046 1.00 94.81 260 TRP A CA 1
ATOM 2100 C C . TRP A 1 260 ? 2.800 -1.364 15.628 1.00 94.81 260 TRP A C 1
ATOM 2102 O O . TRP A 1 260 ? 2.021 -1.623 16.546 1.00 94.81 260 TRP A O 1
ATOM 2112 N N . LEU A 1 261 ? 2.839 -0.162 15.042 1.00 94.06 261 LEU A N 1
ATOM 2113 C CA . LEU A 1 261 ? 2.026 0.981 15.470 1.00 94.06 261 LEU A CA 1
ATOM 2114 C C . LEU A 1 261 ? 0.530 0.633 15.495 1.00 94.06 261 LEU A C 1
ATOM 2116 O O . LEU A 1 261 ? -0.160 0.826 16.495 1.00 94.06 261 LEU A O 1
ATOM 2120 N N . THR A 1 262 ? 0.016 0.095 14.392 1.00 95.12 262 THR A N 1
ATOM 2121 C CA . THR A 1 262 ? -1.416 -0.210 14.268 1.00 95.12 262 THR A CA 1
ATOM 2122 C C . THR A 1 262 ? -1.855 -1.383 15.146 1.00 95.12 262 THR A C 1
ATOM 2124 O O . THR A 1 262 ? -2.995 -1.391 15.613 1.00 95.12 262 THR A O 1
ATOM 2127 N N . GLU A 1 263 ? -0.973 -2.345 15.425 1.00 96.12 263 GLU A N 1
ATOM 2128 C CA . GLU A 1 263 ? -1.223 -3.415 16.397 1.00 96.12 263 GLU A CA 1
ATOM 2129 C C . GLU A 1 263 ? -1.344 -2.854 17.820 1.00 96.12 263 GLU A C 1
ATOM 2131 O O . GLU A 1 263 ? -2.300 -3.191 18.514 1.00 96.12 263 GLU A O 1
ATOM 2136 N N . GLN A 1 264 ? -0.453 -1.943 18.236 1.00 94.44 264 GLN A N 1
ATOM 2137 C CA . GLN A 1 264 ? -0.538 -1.298 19.555 1.00 94.44 264 GLN A CA 1
ATOM 2138 C C . GLN A 1 264 ? -1.835 -0.503 19.718 1.00 94.44 264 GLN A C 1
ATOM 2140 O O . GLN A 1 264 ? -2.542 -0.659 20.714 1.00 94.44 264 GLN A O 1
ATOM 2145 N N . LEU A 1 265 ? -2.204 0.290 18.707 1.00 94.50 265 LEU A N 1
ATOM 2146 C CA . LEU A 1 265 ? -3.465 1.037 18.718 1.00 94.50 265 LEU A CA 1
ATOM 2147 C C . LEU A 1 265 ? -4.687 0.108 18.773 1.00 94.50 265 LEU A C 1
ATOM 2149 O O . LEU A 1 265 ? -5.681 0.430 19.423 1.00 94.50 265 LEU A O 1
ATOM 2153 N N . SER A 1 266 ? -4.619 -1.057 18.124 1.00 95.56 266 SER A N 1
ATOM 2154 C CA . SER A 1 266 ? -5.701 -2.049 18.157 1.00 95.56 266 SER A CA 1
ATOM 2155 C C . SER A 1 266 ? -5.808 -2.730 19.522 1.00 95.56 266 SER A C 1
ATOM 2157 O O . SER A 1 266 ? -6.916 -2.891 20.025 1.00 95.56 266 SER A O 1
ATOM 2159 N N . ILE A 1 267 ? -4.683 -3.045 20.174 1.00 95.75 267 ILE A N 1
ATOM 2160 C CA . ILE A 1 267 ? -4.665 -3.556 21.554 1.00 95.75 267 ILE A CA 1
ATOM 2161 C C . ILE A 1 267 ? -5.276 -2.534 22.514 1.00 95.75 267 ILE A C 1
ATOM 2163 O O . ILE A 1 267 ? -6.108 -2.897 23.339 1.00 95.75 267 ILE A O 1
ATOM 2167 N N . GLN A 1 268 ? -4.909 -1.256 22.400 1.00 93.56 268 GLN A N 1
ATOM 2168 C CA . GLN A 1 268 ? -5.474 -0.202 23.250 1.00 93.56 268 GLN A CA 1
ATOM 2169 C C . GLN A 1 268 ? -6.983 -0.042 23.055 1.00 93.56 268 GLN A C 1
ATOM 2171 O O . GLN A 1 268 ? -7.702 0.255 24.004 1.00 93.56 268 GLN A O 1
ATOM 2176 N N . LYS A 1 269 ? -7.470 -0.237 21.825 1.00 94.44 269 LYS A N 1
ATOM 2177 C CA . LYS A 1 269 ? -8.883 -0.058 21.483 1.00 94.44 269 LYS A CA 1
ATOM 2178 C C . LYS A 1 269 ? -9.758 -1.265 21.829 1.00 94.44 269 LYS A C 1
ATOM 2180 O O . LYS A 1 269 ? -10.900 -1.074 22.230 1.00 94.44 269 LYS A O 1
ATOM 2185 N N . TYR A 1 270 ? -9.257 -2.482 21.629 1.00 95.69 270 TYR A N 1
ATOM 2186 C CA . TYR A 1 270 ? -10.050 -3.718 21.709 1.00 95.69 270 TYR A CA 1
ATOM 2187 C C . TYR A 1 270 ? -9.606 -4.666 22.839 1.00 95.69 270 TYR A C 1
ATOM 2189 O O . TYR A 1 270 ? -10.242 -5.692 23.075 1.00 95.69 270 TYR A O 1
ATOM 2197 N N . GLY A 1 271 ? -8.524 -4.342 23.551 1.00 95.44 271 GLY A N 1
ATOM 2198 C CA . GLY A 1 271 ? -8.088 -5.040 24.757 1.00 95.44 271 GLY A CA 1
ATOM 2199 C C . GLY A 1 271 ? -7.690 -6.502 24.536 1.00 95.44 271 GLY A C 1
ATOM 2200 O O . GLY A 1 271 ? -6.972 -6.848 23.592 1.00 95.44 271 GLY A O 1
ATOM 2201 N N . SER A 1 272 ? -8.144 -7.370 25.445 1.00 95.12 272 SER A N 1
ATOM 2202 C CA . SER A 1 272 ? -7.810 -8.802 25.482 1.00 95.12 272 SER A CA 1
ATOM 2203 C C . SER A 1 272 ? -8.231 -9.553 24.218 1.00 95.12 272 SER A C 1
ATOM 2205 O O . SER A 1 272 ? -7.490 -10.418 23.755 1.00 95.12 272 SER A O 1
ATOM 2207 N N . LYS A 1 273 ? -9.356 -9.173 23.604 1.00 95.75 273 LYS A N 1
ATOM 2208 C CA . LYS A 1 273 ? -9.881 -9.811 22.387 1.00 95.75 273 LYS A CA 1
ATOM 2209 C C . LYS A 1 273 ? -8.907 -9.722 21.214 1.00 95.75 273 LYS A C 1
ATOM 2211 O O . LYS A 1 273 ? -8.693 -10.699 20.499 1.00 95.75 273 LYS A O 1
ATOM 2216 N N . TYR A 1 274 ? -8.269 -8.564 21.029 1.00 97.00 274 TYR A N 1
ATOM 2217 C CA . TYR A 1 274 ? -7.274 -8.409 19.966 1.00 97.00 274 TYR A CA 1
ATOM 2218 C C . TYR A 1 274 ? -5.977 -9.152 20.291 1.00 97.00 274 TYR A C 1
ATOM 2220 O O . TYR A 1 274 ? -5.372 -9.732 19.396 1.00 97.00 274 TYR A O 1
ATOM 2228 N N . ARG A 1 275 ? -5.574 -9.214 21.570 1.00 96.31 275 ARG A N 1
ATOM 2229 C CA . ARG A 1 275 ? -4.423 -10.035 21.984 1.00 96.31 275 ARG A CA 1
ATOM 2230 C C . ARG A 1 275 ? -4.647 -11.515 21.688 1.00 96.31 275 ARG A C 1
ATOM 2232 O O . ARG A 1 275 ? -3.742 -12.168 21.184 1.00 96.31 275 ARG A O 1
ATOM 2239 N N . GLU A 1 276 ? -5.844 -12.033 21.943 1.00 95.44 276 GLU A N 1
ATOM 2240 C CA . GLU A 1 276 ? -6.193 -13.413 21.598 1.00 95.44 276 GLU A CA 1
ATOM 2241 C C . GLU A 1 276 ? -6.137 -13.645 20.079 1.00 95.44 276 GLU A C 1
ATOM 2243 O O . GLU A 1 276 ? -5.567 -14.623 19.605 1.00 95.44 276 GLU A O 1
ATOM 2248 N N . TYR A 1 277 ? -6.643 -12.702 19.286 1.00 95.62 277 TYR A N 1
ATOM 2249 C CA . TYR A 1 277 ? -6.520 -12.761 17.831 1.00 95.62 277 TYR A CA 1
ATOM 2250 C C . TYR A 1 277 ? -5.051 -12.783 17.358 1.00 95.62 277 TYR A C 1
ATOM 2252 O O . TYR A 1 277 ? -4.704 -13.548 16.455 1.00 95.62 277 TYR A O 1
ATOM 2260 N N . GLN A 1 278 ? -4.157 -12.032 18.016 1.00 95.81 278 GLN A N 1
ATOM 2261 C CA . GLN A 1 278 ? -2.721 -12.030 17.713 1.00 95.81 278 GLN A CA 1
ATOM 2262 C C . GLN A 1 278 ? -2.027 -13.380 17.946 1.00 95.81 278 GLN A C 1
ATOM 2264 O O . GLN A 1 278 ? -1.038 -13.665 17.264 1.00 95.81 278 GLN A O 1
ATOM 2269 N N . THR A 1 279 ? -2.509 -14.212 18.879 1.00 94.25 279 THR A N 1
ATOM 2270 C CA . THR A 1 279 ? -1.916 -15.540 19.126 1.00 94.25 279 THR A CA 1
ATOM 2271 C C . THR A 1 279 ? -2.306 -16.545 18.044 1.00 94.25 279 THR A C 1
ATOM 2273 O O . THR A 1 279 ? -1.506 -17.419 17.686 1.00 94.25 279 THR A O 1
ATOM 2276 N N . ARG A 1 280 ? -3.514 -16.398 17.487 1.00 93.38 280 ARG A N 1
ATOM 2277 C CA . ARG A 1 280 ? -4.096 -17.318 16.502 1.00 93.38 280 ARG A CA 1
ATOM 2278 C C . ARG A 1 280 ? -3.656 -17.009 15.073 1.00 93.38 280 ARG A C 1
ATOM 2280 O O . ARG A 1 280 ? -3.258 -17.926 14.359 1.00 93.38 280 ARG A O 1
ATOM 2287 N N . VAL A 1 281 ? -3.674 -15.738 14.677 1.00 96.06 281 VAL A N 1
ATOM 2288 C CA . VAL A 1 281 ? -3.474 -15.317 13.281 1.00 96.06 281 VAL A CA 1
ATOM 2289 C C . VAL A 1 281 ? -2.158 -14.550 13.157 1.00 96.06 281 VAL A C 1
ATOM 2291 O O . VAL A 1 281 ? -2.001 -13.585 13.892 1.00 96.06 281 VAL A O 1
ATOM 2294 N N . PRO A 1 282 ? -1.200 -14.923 12.287 1.00 95.62 282 PRO A N 1
ATOM 2295 C CA . PRO A 1 282 ? 0.078 -14.214 12.107 1.00 95.62 282 PRO A CA 1
ATOM 2296 C C . PRO A 1 282 ? -0.078 -12.838 11.434 1.00 95.62 282 PRO A C 1
ATOM 2298 O O . PRO A 1 282 ? -1.097 -12.549 10.819 1.00 95.62 282 PRO A O 1
ATOM 2301 N N . LEU A 1 283 ? 0.938 -11.968 11.529 1.00 94.62 283 LEU A N 1
ATOM 2302 C CA . LEU A 1 283 ? 0.841 -10.585 11.035 1.00 94.62 283 LEU A CA 1
ATOM 2303 C C . LEU A 1 283 ? 0.797 -10.482 9.497 1.00 94.62 283 LEU A C 1
ATOM 2305 O O . LEU A 1 283 ? -0.160 -9.920 8.966 1.00 94.62 283 LEU A O 1
ATOM 2309 N N . TYR A 1 284 ? 1.814 -11.021 8.809 1.00 93.94 284 TYR A N 1
ATOM 2310 C CA . TYR A 1 284 ? 1.985 -10.891 7.349 1.00 93.94 284 TYR A CA 1
ATOM 2311 C C . TYR A 1 284 ? 2.103 -12.218 6.600 1.00 93.94 284 TYR A C 1
ATOM 2313 O O . TYR A 1 284 ? 1.602 -12.324 5.488 1.00 93.94 284 TYR A O 1
ATOM 2321 N N . VAL A 1 285 ? 2.755 -13.223 7.190 1.00 92.62 285 VAL A N 1
ATOM 2322 C CA . VAL A 1 285 ? 3.024 -14.507 6.527 1.00 92.62 285 VAL A CA 1
ATOM 2323 C C . VAL A 1 285 ? 2.121 -15.587 7.129 1.00 92.62 285 VAL A C 1
ATOM 2325 O O . VAL A 1 285 ? 2.147 -15.754 8.353 1.00 92.62 285 VAL A O 1
ATOM 2328 N N . PRO A 1 286 ? 1.328 -16.314 6.319 1.00 89.31 286 PRO A N 1
ATOM 2329 C CA . PRO A 1 286 ? 0.487 -17.404 6.803 1.00 89.31 286 PRO A CA 1
ATOM 2330 C C . PRO A 1 286 ? 1.292 -18.481 7.539 1.00 89.31 286 PRO A C 1
ATOM 2332 O O . PRO A 1 286 ? 2.426 -18.794 7.176 1.00 89.31 286 PRO A O 1
ATOM 2335 N N . ARG A 1 287 ? 0.692 -19.101 8.560 1.00 83.75 287 ARG A N 1
ATOM 2336 C CA . ARG A 1 287 ? 1.284 -20.280 9.205 1.00 83.75 287 ARG A CA 1
ATOM 2337 C C . ARG A 1 287 ? 1.061 -21.490 8.300 1.00 83.75 287 ARG A C 1
ATOM 2339 O O . ARG A 1 287 ? -0.059 -21.971 8.203 1.00 83.75 287 ARG A O 1
ATOM 2346 N N . ILE A 1 288 ? 2.125 -21.978 7.665 1.00 73.00 288 ILE A N 1
ATOM 2347 C CA . ILE A 1 288 ? 2.082 -23.195 6.832 1.00 73.00 288 ILE A CA 1
ATOM 2348 C C . ILE A 1 288 ? 1.904 -24.448 7.711 1.00 73.00 288 ILE A C 1
ATOM 2350 O O . ILE A 1 288 ? 1.235 -25.397 7.318 1.00 73.00 288 ILE A O 1
ATOM 2354 N N . PHE A 1 289 ? 2.422 -24.418 8.944 1.00 62.31 289 PHE A N 1
ATOM 2355 C CA . PHE A 1 289 ? 2.284 -25.492 9.928 1.00 62.31 289 PHE A CA 1
ATOM 2356 C C . PHE A 1 289 ? 1.514 -24.975 11.148 1.00 62.31 289 PHE A C 1
ATOM 2358 O O . PHE A 1 289 ? 2.022 -24.174 11.936 1.00 62.31 289 PHE A O 1
ATOM 2365 N N . GLY A 1 290 ? 0.252 -25.379 11.287 1.00 53.50 290 GLY A N 1
ATOM 2366 C CA . GLY A 1 290 ? -0.569 -25.022 12.442 1.00 53.50 290 GLY A CA 1
ATOM 2367 C C . GLY A 1 290 ? -0.228 -25.886 13.656 1.00 53.50 290 GLY A C 1
ATOM 2368 O O . GLY A 1 290 ? -0.191 -27.110 13.550 1.00 53.50 290 GLY A O 1
ATOM 2369 N N . ARG A 1 291 ? -0.053 -25.276 14.837 1.00 49.84 291 ARG A N 1
ATOM 2370 C CA . ARG A 1 291 ? -0.251 -26.012 16.094 1.00 49.84 291 ARG A CA 1
ATOM 2371 C C . ARG A 1 291 ? -1.725 -26.396 16.155 1.00 49.84 291 ARG A C 1
ATOM 2373 O O . ARG A 1 291 ? -2.584 -25.530 16.320 1.00 49.84 291 ARG A O 1
ATOM 2380 N N . ARG A 1 292 ? -2.006 -27.687 16.001 1.00 39.19 292 ARG A N 1
ATOM 2381 C CA . ARG A 1 292 ? -3.269 -28.291 16.416 1.00 39.19 292 ARG A CA 1
ATOM 2382 C C . ARG A 1 292 ? -3.314 -28.116 17.934 1.00 39.19 292 ARG A C 1
ATOM 2384 O O . ARG A 1 292 ? -2.613 -28.824 18.644 1.00 39.19 292 ARG A O 1
ATOM 2391 N N . ASN A 1 293 ? -4.014 -27.098 18.427 1.00 41.09 293 ASN A N 1
ATOM 2392 C CA . ASN A 1 293 ? -4.271 -27.017 19.858 1.00 41.09 293 ASN A CA 1
ATOM 2393 C C . ASN A 1 293 ? -5.219 -28.170 20.182 1.00 41.09 293 ASN A C 1
ATOM 2395 O O . ASN A 1 293 ? -6.381 -28.150 19.776 1.00 41.09 293 ASN A O 1
ATOM 2399 N N . GLU A 1 294 ? -4.669 -29.185 20.845 1.00 38.50 294 GLU A N 1
ATOM 2400 C CA . GLU A 1 294 ? -5.406 -30.184 21.605 1.00 38.50 294 GLU A CA 1
ATOM 2401 C C . GLU A 1 294 ? -6.415 -29.433 22.470 1.00 38.50 294 GLU A C 1
ATOM 2403 O O . GLU A 1 294 ? -6.068 -28.672 23.375 1.00 38.50 294 GLU A O 1
ATOM 2408 N N . THR A 1 295 ? -7.679 -29.549 22.087 1.00 38.78 295 THR A N 1
ATOM 2409 C CA . THR A 1 295 ? -8.786 -29.124 22.924 1.00 38.78 295 THR A CA 1
ATOM 2410 C C . THR A 1 295 ? -8.858 -30.128 24.060 1.00 38.78 295 THR A C 1
ATOM 2412 O O . THR A 1 295 ? -8.782 -31.335 23.853 1.00 38.78 295 THR A O 1
ATOM 2415 N N . SER A 1 296 ? -8.907 -29.587 25.268 1.00 40.75 296 SER A N 1
ATOM 2416 C CA . SER A 1 296 ? -9.074 -30.292 26.523 1.00 40.75 296 SER A CA 1
ATOM 2417 C C . SER A 1 296 ? -10.354 -31.133 26.517 1.00 40.75 296 SER A C 1
ATOM 2419 O O . SER A 1 296 ? -11.406 -30.642 26.916 1.00 40.75 296 SER A O 1
ATOM 2421 N N . ASP A 1 297 ? -10.248 -32.396 26.118 1.00 38.22 297 ASP A N 1
ATOM 2422 C CA . ASP A 1 297 ? -11.098 -33.463 26.642 1.00 38.22 297 ASP A CA 1
ATOM 2423 C C . ASP A 1 297 ? -10.419 -34.000 27.901 1.00 38.22 297 ASP A C 1
ATOM 2425 O O . ASP A 1 297 ? -9.588 -34.906 27.860 1.00 38.22 297 ASP A O 1
ATOM 2429 N N . LYS A 1 298 ? -10.726 -33.364 29.031 1.00 34.28 298 LYS A N 1
ATOM 2430 C CA . LYS A 1 298 ? -10.669 -33.989 30.356 1.00 34.28 298 LYS A CA 1
ATOM 2431 C C . LYS A 1 298 ? -11.860 -33.488 31.160 1.00 34.28 298 LYS A C 1
ATOM 2433 O O . LYS A 1 298 ? -11.728 -32.643 32.040 1.00 34.28 298 LYS A O 1
ATOM 2438 N N . THR A 1 299 ? -13.034 -33.969 30.779 1.00 39.97 299 THR A N 1
ATOM 2439 C CA . THR A 1 299 ? -14.056 -34.337 31.755 1.00 39.97 299 THR A CA 1
ATOM 2440 C C . THR A 1 299 ? -13.744 -35.757 32.198 1.00 39.97 299 THR A C 1
ATOM 2442 O O . THR A 1 299 ? -13.890 -36.667 31.390 1.00 39.97 299 THR A O 1
ATOM 2445 N N . ASP A 1 300 ? -13.278 -35.893 33.433 1.00 39.53 300 ASP A N 1
ATOM 2446 C CA . ASP A 1 300 ? -13.550 -37.010 34.343 1.00 39.53 300 ASP A CA 1
ATOM 2447 C C . ASP A 1 300 ? -13.540 -36.430 35.764 1.00 39.53 300 ASP A C 1
ATOM 2449 O O . ASP A 1 300 ? -12.582 -35.682 36.083 1.00 39.53 300 ASP A O 1
#

Solvent-accessible surface area (backbone atoms only — not comparable to full-atom values): 16209 Å² total; per-residue (Å²): 109,34,85,82,69,75,35,78,42,59,52,64,65,44,62,37,47,52,34,28,55,54,17,54,75,24,51,84,52,73,66,28,42,50,52,21,54,50,39,37,55,52,19,55,53,46,44,50,60,40,41,81,64,41,42,66,38,89,62,79,83,45,52,56,54,62,66,66,58,56,39,40,52,69,30,71,80,38,76,83,55,36,58,45,42,40,67,67,51,36,49,50,45,40,49,53,47,52,54,46,46,47,54,51,44,43,51,31,53,27,32,19,30,51,50,28,28,50,47,44,49,49,27,71,73,44,93,74,85,50,67,54,67,64,93,48,72,49,40,52,51,19,48,54,46,26,54,51,19,51,51,49,22,53,51,37,51,47,53,52,49,53,49,51,55,53,40,53,53,52,55,57,40,71,75,51,66,91,89,40,72,51,55,60,58,55,71,70,55,50,73,67,58,52,48,32,51,72,62,66,52,80,58,59,76,58,36,50,47,11,65,35,42,38,61,35,18,53,48,42,29,39,51,21,51,38,35,40,24,39,40,40,62,66,46,97,69,79,58,88,74,62,82,42,52,55,18,37,53,54,48,45,52,51,48,52,52,52,47,54,53,54,50,53,54,42,34,74,74,43,40,69,64,44,54,56,48,57,77,75,26,36,60,57,62,64,72,91,74,73,83,79,74,80,72,86,84,74,90,129

pLDDT: mean 89.64, std 12.69, range [34.28, 98.69]

Sequence (300 aa):
VSSVTGNYSQVDKLWSILPALYAWMCVVDDRTTLMACFVTLWSCRLTYNFYRRGGYTFPPWRGEEDYRWECIRRGKLGGWWTILTNKWIMILFNFFFISLYQNWLLLWIASPSLVAWSMAMEARLCDKGVGATPLNILDGIAAFLFLSAIVIEAVADNQQYIFQTRKYEWKATLQQPEGSFANAVRSIISKSTEKEFTDGFCQSGLFAIVRKPNYAAEQLVWISFYLFSVAASASPSLHLWNWSGCGFVLLCMLFQGSGWLTEQLSIQKYGSKYREYQTRVPLYVPRIFGRRNETSDKTD

Radius of gyration: 22.97 Å; Cα contacts (8 Å, |Δi|>4): 322; chains: 1; bounding box: 68×62×66 Å

InterPro domains:
  IPR010721 Probable O-methyltransferase UstE-like [PF06966] (1-281)
  IPR010721 Probable O-methyltransferase UstE-like [PTHR32251] (2-288)

Foldseek 3Di:
DCLVLVALCLVVLCLLPLLLVLLVVLDDDPLSVVLSVLSPLSSVLSNVLCVVQQQQDPVRVDTDHDCLLVCLLVCVLPDPSVVCVDSVVVVVCSVPPSPPVSVVLSNLLSCLSVLLSVLQVCQVPDPPPDHFQDDDVLSVVLVVQLVVLSVQLSVLSVLQVVLVVVLVVLVVLVPDDPPDVSVVVVVPDDPVSVVCSVLPGDCDDVCVFAVCSNLLSVLSNSVSSNSSSQSRVDDVPRPVDDPSVVSSVVSVVVSVVVLVSVLSVSCVVRPPSSVVSPVRYHHRDGDPDDDPPDDDPDDD